Protein 4RFA (pdb70)

Secondary structure (DSSP, 8-state):
-HHHHHHHHHHTSTTHHHHEEE---BTTPBP-----SS-EEEE--S--EEEEE--TT-SS--EEEEE-TT-EE-GGGG-S---EEEE---B--EEEEHHHHHHHHHHSSSTTHHHHHHHHHHHHHHHHHH-----HHHHH--HHHHHH--EE--SS-EEE--TT--HHHHHHHTTS-HHHHHHHHHHHHHTTSBS-SSSSPEEETTT--

InterPro domains:
  IPR014710 RmlC-like jelly roll fold [G3DSA:2.60.120.10] (13-217)
  IPR018490 Cyclic nucleotide-binding domain superfamily [SSF51206] (18-134)
  IPR036390 Winged helix DNA-binding domain superfamily [SSF46785] (144-212)

Foldseek 3Di:
DLVVVVLVVLVPDPCNVVFKDDDKDFFFDWDDFDLDPQGWKKAKQDFKKFKFDDDVVDPDTFTADMDHHLAIDDPVVVDPPDDIIMGTHGMIIMTGGPVSVVPCQCVDVSRCCSVVVNVVVVVVLNVVSVVPPDDLLVLLVVVQSQLVSFCDPCVQQKTWGDQVPFQCNSCSHSVHDSVVSLVSLVVCCVVQQWVDSGPRTIGRNVVHD

Solvent-accessible surface area: 12480 Å² total

B-factor: mean 68.69, std 22.28, range [33.25, 141.61]

Structure (mmCIF, N/CA/C/O backbone):
data_4RFA
#
_entry.id   4RFA
#
_cell.length_a   91.987
_cell.length_b   91.987
_cell.length_c   144.079
_cell.angle_alpha   90.00
_cell.angle_beta   90.00
_cell.angle_gamma   120.00
#
_symmetry.space_group_name_H-M   'P 65 2 2'
#
loop_
_entity.id
_entity.type
_entity.pdbx_description
1 polymer 'Lmo0740 protein'
2 water water
#
loop_
_atom_site.group_PDB
_atom_site.id
_atom_site.type_symbol
_atom_site.label_atom_id
_atom_site.label_alt_id
_atom_site.label_comp_id
_atom_site.label_asym_id
_atom_site.label_entity_id
_atom_site.label_seq_id
_atom_site.pdbx_PDB_ins_code
_atom_site.Cartn_x
_atom_site.Cartn_y
_atom_site.Cartn_z
_atom_site.occupancy
_atom_site.B_iso_or_equiv
_atom_site.auth_seq_id
_atom_site.auth_comp_id
_atom_site.auth_asym_id
_atom_site.auth_atom_id
_atom_site.pdbx_PDB_model_num
ATOM 1 N N . GLU A 1 10 ? 14.751 23.812 3.919 1.00 110.50 3 GLU A N 1
ATOM 2 C CA . GLU A 1 10 ? 13.373 24.038 4.457 1.00 114.86 3 GLU A CA 1
ATOM 3 C C . GLU A 1 10 ? 13.189 25.455 4.991 1.00 117.74 3 GLU A C 1
ATOM 4 O O . GLU A 1 10 ? 12.115 26.054 4.857 1.00 119.60 3 GLU A O 1
ATOM 10 N N . LYS A 1 11 ? 14.257 25.993 5.570 1.00 113.87 4 LYS A N 1
ATOM 11 C CA . LYS A 1 11 ? 14.178 27.191 6.406 1.00 109.49 4 LYS A CA 1
ATOM 12 C C . LYS A 1 11 ? 14.494 28.439 5.556 1.00 101.13 4 LYS A C 1
ATOM 13 O O . LYS A 1 11 ? 13.766 29.431 5.611 1.00 93.48 4 LYS A O 1
ATOM 19 N N . LEU A 1 12 ? 15.550 28.367 4.747 1.00 94.52 5 LEU A N 1
ATOM 20 C CA . LEU A 1 12 ? 15.815 29.380 3.709 1.00 93.77 5 LEU A CA 1
ATOM 21 C C . LEU A 1 12 ? 14.679 29.424 2.666 1.00 93.23 5 LEU A C 1
ATOM 22 O O . LEU A 1 12 ? 14.450 30.464 2.045 1.00 92.64 5 LEU A O 1
ATOM 27 N N . ASP A 1 13 ? 13.962 28.312 2.495 1.00 92.00 6 ASP A N 1
ATOM 28 C CA . ASP A 1 13 ? 12.779 28.291 1.641 1.00 91.49 6 ASP A CA 1
ATOM 29 C C . ASP A 1 13 ? 11.662 29.151 2.199 1.00 88.40 6 ASP A C 1
ATOM 30 O O . ASP A 1 13 ? 11.009 29.882 1.466 1.00 88.01 6 ASP A O 1
ATOM 35 N N . THR A 1 14 ? 11.414 29.041 3.496 1.00 85.44 7 THR A N 1
ATOM 36 C CA . THR A 1 14 ? 10.394 29.861 4.134 1.00 77.66 7 THR A CA 1
ATOM 37 C C . THR A 1 14 ? 10.787 31.330 4.028 1.00 76.87 7 THR A C 1
ATOM 38 O O . THR A 1 14 ? 9.947 32.189 3.749 1.00 74.27 7 THR A O 1
ATOM 42 N N . VAL A 1 15 ? 12.075 31.613 4.233 1.00 72.73 8 VAL A N 1
ATOM 43 C CA . VAL A 1 15 ? 12.607 32.977 4.120 1.00 70.14 8 VAL A CA 1
ATOM 44 C C . VAL A 1 15 ? 12.423 33.552 2.709 1.00 69.85 8 VAL A C 1
ATOM 45 O O . VAL A 1 15 ? 11.936 34.668 2.557 1.00 67.06 8 VAL A O 1
ATOM 49 N N . LEU A 1 16 ? 12.844 32.800 1.697 1.00 68.13 9 LEU A N 1
ATOM 50 C CA . LEU A 1 16 ? 12.680 33.217 0.302 1.00 73.04 9 LEU A CA 1
ATOM 51 C C . LEU A 1 16 ? 11.230 33.497 -0.031 1.00 68.93 9 LEU A C 1
ATOM 52 O O . LEU A 1 16 ? 10.907 34.515 -0.653 1.00 68.23 9 LEU A O 1
ATOM 57 N N . GLY A 1 17 ? 10.363 32.591 0.408 1.00 68.72 10 GLY A N 1
ATOM 58 C CA . GLY A 1 17 ? 8.923 32.796 0.342 1.00 71.70 10 GLY A CA 1
ATOM 59 C C . GLY A 1 17 ? 8.449 34.030 1.104 1.00 74.40 10 GLY A C 1
ATOM 60 O O . GLY A 1 17 ? 7.549 34.717 0.659 1.00 75.00 10 GLY A O 1
ATOM 61 N N . TYR A 1 18 ? 9.037 34.312 2.260 1.00 73.96 11 TYR A N 1
ATOM 62 C CA . TYR A 1 18 ? 8.715 35.542 2.978 1.00 80.34 11 TYR A CA 1
ATOM 63 C C . TYR A 1 18 ? 9.107 36.761 2.141 1.00 76.42 11 TYR A C 1
ATOM 64 O O . TYR A 1 18 ? 8.333 37.748 2.044 1.00 75.29 11 TYR A O 1
ATOM 73 N N . LEU A 1 19 ? 10.282 36.664 1.515 1.00 66.15 12 LEU A N 1
ATOM 74 C CA . LEU A 1 19 ? 10.829 37.764 0.739 1.00 65.58 12 LEU A CA 1
ATOM 75 C C . LEU A 1 19 ? 9.857 38.185 -0.360 1.00 65.91 12 LEU A C 1
ATOM 76 O O . LEU A 1 19 ? 9.636 39.375 -0.547 1.00 64.87 12 LEU A O 1
ATOM 81 N N . LYS A 1 20 ? 9.243 37.210 -1.025 1.00 69.33 13 LYS A N 1
ATOM 82 C CA . LYS A 1 20 ? 8.369 37.445 -2.187 1.00 72.82 13 LYS A CA 1
ATOM 83 C C . LYS A 1 20 ? 7.072 38.177 -1.880 1.00 76.89 13 LYS A C 1
ATOM 84 O O . LYS A 1 20 ? 6.480 38.760 -2.780 1.00 77.25 13 LYS A O 1
ATOM 90 N N . GLU A 1 21 ? 6.637 38.151 -0.621 1.00 78.07 14 GLU A N 1
ATOM 91 C CA . GLU A 1 21 ? 5.483 38.938 -0.168 1.00 79.58 14 GLU A CA 1
ATOM 92 C C . GLU A 1 21 ? 5.662 40.448 -0.345 1.00 76.91 14 GLU A C 1
ATOM 93 O O . GLU A 1 21 ? 4.685 41.147 -0.494 1.00 75.12 14 GLU A O 1
ATOM 99 N N . PHE A 1 22 ? 6.893 40.960 -0.277 1.00 74.05 15 PHE A N 1
ATOM 100 C CA . PHE A 1 22 ? 7.105 42.409 -0.298 1.00 76.53 15 PHE A CA 1
ATOM 101 C C . PHE A 1 22 ? 7.202 42.957 -1.712 1.00 74.64 15 PHE A C 1
ATOM 102 O O . PHE A 1 22 ? 7.917 42.380 -2.535 1.00 77.72 15 PHE A O 1
ATOM 110 N N . PRO A 1 23 ? 6.489 44.080 -1.990 1.00 70.84 16 PRO A N 1
ATOM 111 C CA . PRO A 1 23 ? 6.424 44.656 -3.330 1.00 71.21 16 PRO A CA 1
ATOM 112 C C . PRO A 1 23 ? 7.786 44.933 -3.938 1.00 70.01 16 PRO A C 1
ATOM 113 O O . PRO A 1 23 ? 7.919 44.838 -5.134 1.00 73.36 16 PRO A O 1
ATOM 117 N N . ASP A 1 24 ? 8.798 45.233 -3.113 1.00 75.43 17 ASP A N 1
ATOM 118 C CA . ASP A 1 24 ? 10.157 45.526 -3.621 1.00 69.91 17 ASP A CA 1
ATOM 119 C C . ASP A 1 24 ? 11.076 44.289 -3.807 1.00 65.69 17 ASP A C 1
ATOM 120 O O . ASP A 1 24 ? 12.305 44.424 -3.882 1.00 65.09 17 ASP A O 1
ATOM 125 N N . TYR A 1 25 ? 10.485 43.093 -3.879 1.00 60.28 18 TYR A N 1
ATOM 126 C CA . TYR A 1 25 ? 11.246 41.840 -3.994 1.00 57.56 18 TYR A CA 1
ATOM 127 C C . TYR A 1 25 ? 12.236 41.785 -5.167 1.00 55.46 18 TYR A C 1
ATOM 128 O O . TYR A 1 25 ? 13.422 41.538 -4.961 1.00 51.26 18 TYR A O 1
ATOM 137 N N . TYR A 1 26 ? 11.763 41.993 -6.392 1.00 57.03 19 TYR A N 1
ATOM 138 C CA . TYR A 1 26 ? 12.630 41.825 -7.581 1.00 61.21 19 TYR A CA 1
ATOM 139 C C . TYR A 1 26 ? 13.714 42.906 -7.642 1.00 62.54 19 TYR A C 1
ATOM 140 O O . TYR A 1 26 ? 14.757 42.743 -8.241 1.00 65.94 19 TYR A O 1
ATOM 149 N N . LYS A 1 27 ? 13.403 44.030 -7.020 1.00 63.13 20 LYS A N 1
ATOM 150 C CA . LYS A 1 27 ? 14.301 45.143 -6.862 1.00 61.33 20 LYS A CA 1
ATOM 151 C C . LYS A 1 27 ? 15.476 44.801 -5.945 1.00 60.31 20 LYS A C 1
ATOM 152 O O . LYS A 1 27 ? 16.578 45.245 -6.187 1.00 59.05 20 LYS A O 1
ATOM 158 N N . TYR A 1 28 ? 15.248 44.009 -4.912 1.00 55.76 21 TYR A N 1
ATOM 159 C CA . TYR A 1 28 ? 16.300 43.730 -3.958 1.00 56.82 21 TYR A CA 1
ATOM 160 C C . TYR A 1 28 ? 16.872 42.302 -3.974 1.00 53.29 21 TYR A C 1
ATOM 161 O O . TYR A 1 28 ? 17.820 42.006 -3.244 1.00 51.91 21 TYR A O 1
ATOM 170 N N . VAL A 1 29 ? 16.281 41.403 -4.749 1.00 52.47 22 VAL A N 1
ATOM 171 C CA . VAL A 1 29 ? 16.634 39.996 -4.656 1.00 54.12 22 VAL A CA 1
ATOM 172 C C . VAL A 1 29 ? 16.899 39.513 -6.053 1.00 55.16 22 VAL A C 1
ATOM 173 O O . VAL A 1 29 ? 16.064 39.638 -6.909 1.00 54.00 22 VAL A O 1
ATOM 177 N N . THR A 1 30 ? 18.045 38.907 -6.254 1.00 57.84 23 THR A N 1
ATOM 178 C CA . THR A 1 30 ? 18.536 38.614 -7.592 1.00 62.23 23 THR A CA 1
ATOM 179 C C . THR A 1 30 ? 19.196 37.242 -7.507 1.00 61.50 23 THR A C 1
ATOM 180 O O . THR A 1 30 ? 19.732 36.930 -6.493 1.00 57.14 23 THR A O 1
ATOM 184 N N . LYS A 1 31 ? 19.171 36.467 -8.585 1.00 63.29 24 LYS A N 1
ATOM 185 C CA . LYS A 1 31 ? 19.712 35.117 -8.619 1.00 64.04 24 LYS A CA 1
ATOM 186 C C . LYS A 1 31 ? 20.907 35.072 -9.558 1.00 62.63 24 LYS A C 1
ATOM 187 O O . LYS A 1 31 ? 20.905 35.748 -10.600 1.00 54.33 24 LYS A O 1
ATOM 193 N N . LYS A 1 32 ? 21.885 34.240 -9.211 1.00 55.78 25 LYS A N 1
ATOM 194 C CA . LYS A 1 32 ? 23.083 34.028 -10.002 1.00 57.00 25 LYS A CA 1
ATOM 195 C C . LYS A 1 32 ? 23.501 32.551 -10.008 1.00 58.89 25 LYS A C 1
ATOM 196 O O . LYS A 1 32 ? 23.578 31.909 -8.936 1.00 61.08 25 LYS A O 1
ATOM 202 N N . THR A 1 33 ? 23.813 32.013 -11.184 1.00 53.61 26 THR A N 1
ATOM 203 C CA . THR A 1 33 ? 24.204 30.627 -11.308 1.00 52.06 26 THR A CA 1
ATOM 204 C C . THR A 1 33 ? 25.609 30.585 -11.899 1.00 54.12 26 THR A C 1
ATOM 205 O O . THR A 1 33 ? 26.022 31.454 -12.652 1.00 53.59 26 THR A O 1
ATOM 209 N N . TYR A 1 34 ? 26.375 29.596 -11.462 1.00 55.15 27 TYR A N 1
ATOM 210 C CA . TYR A 1 34 ? 27.754 29.513 -11.753 1.00 56.23 27 TYR A CA 1
ATOM 211 C C . TYR A 1 34 ? 28.055 28.074 -12.110 1.00 61.06 27 TYR A C 1
ATOM 212 O O . TYR A 1 34 ? 27.268 27.183 -11.800 1.00 60.93 27 TYR A O 1
ATOM 221 N N . THR A 1 35 ? 29.209 27.874 -12.744 1.00 63.80 28 THR A N 1
ATOM 222 C CA . THR A 1 35 ? 29.732 26.537 -13.087 1.00 62.25 28 THR A CA 1
ATOM 223 C C . THR A 1 35 ? 31.130 26.318 -12.529 1.00 62.00 28 THR A C 1
ATOM 224 O O . THR A 1 35 ? 31.854 27.266 -12.125 1.00 59.13 28 THR A O 1
ATOM 228 N N . LEU A 1 36 ? 31.561 25.065 -12.631 1.00 65.69 29 LEU A N 1
ATOM 229 C CA . LEU A 1 36 ? 32.827 24.619 -12.071 1.00 63.12 29 LEU A CA 1
ATOM 230 C C . LEU A 1 36 ? 33.980 25.609 -12.369 1.00 65.25 29 LEU A C 1
ATOM 231 O O . LEU A 1 36 ? 34.122 26.079 -13.464 1.00 69.43 29 LEU A O 1
ATOM 236 N N . ASN A 1 37 ? 34.802 25.917 -11.384 1.00 62.71 30 ASN A N 1
ATOM 237 C CA . ASN A 1 37 ? 35.954 26.845 -11.528 1.00 64.41 30 ASN A CA 1
ATOM 238 C C . ASN A 1 37 ? 35.679 28.305 -11.760 1.00 62.28 30 ASN A C 1
ATOM 239 O O . ASN A 1 37 ? 36.606 29.109 -11.674 1.00 65.49 30 ASN A O 1
ATOM 244 N N . GLU A 1 38 ? 34.444 28.688 -11.995 1.00 60.63 31 GLU A N 1
ATOM 245 C CA . GLU A 1 38 ? 34.147 30.108 -11.982 1.00 64.65 31 GLU A CA 1
ATOM 246 C C . GLU A 1 38 ? 34.456 30.699 -10.629 1.00 62.39 31 GLU A C 1
ATOM 247 O O . GLU A 1 38 ? 34.318 29.994 -9.638 1.00 58.34 31 GLU A O 1
ATOM 253 N N . LYS A 1 39 ? 34.842 31.974 -10.610 1.00 61.16 32 LYS A N 1
ATOM 254 C CA . LYS A 1 39 ? 35.039 32.747 -9.404 1.00 66.16 32 LYS A CA 1
ATOM 255 C C . LYS A 1 39 ? 33.776 33.522 -9.027 1.00 65.40 32 LYS A C 1
ATOM 256 O O . LYS A 1 39 ? 33.173 34.163 -9.841 1.00 67.09 32 LYS A O 1
ATOM 262 N N . ILE A 1 40 ? 33.401 33.486 -7.771 1.00 63.06 33 ILE A N 1
ATOM 263 C CA . ILE A 1 40 ? 32.291 34.303 -7.269 1.00 66.18 33 ILE A CA 1
ATOM 264 C C . ILE A 1 40 ? 32.915 35.616 -6.766 1.00 67.35 33 ILE A C 1
ATOM 265 O O . ILE A 1 40 ? 33.834 35.604 -5.938 1.00 69.24 33 ILE A O 1
ATOM 270 N N . ILE A 1 41 ? 32.462 36.747 -7.285 1.00 75.68 34 ILE A N 1
ATOM 271 C CA . ILE A 1 41 ? 33.109 38.042 -7.001 1.00 77.54 34 ILE A CA 1
ATOM 272 C C . ILE A 1 41 ? 32.049 39.008 -6.504 1.00 77.62 34 ILE A C 1
ATOM 273 O O . ILE A 1 41 ? 31.007 39.120 -7.119 1.00 76.19 34 ILE A O 1
ATOM 278 N N . PHE A 1 42 ? 32.297 39.685 -5.389 1.00 81.12 35 PHE A N 1
ATOM 279 C CA . PHE A 1 42 ? 31.336 40.675 -4.880 1.00 89.40 35 PHE A CA 1
ATOM 280 C C . PHE A 1 42 ? 31.617 42.062 -5.486 1.00 91.67 35 PHE A C 1
ATOM 281 O O . PHE A 1 42 ? 32.677 42.619 -5.238 1.00 90.77 35 PHE A O 1
ATOM 289 N N . GLU A 1 43 ? 30.684 42.614 -6.272 1.00 99.90 36 GLU A N 1
ATOM 290 C CA . GLU A 1 43 ? 30.786 44.025 -6.736 1.00 107.20 36 GLU A CA 1
ATOM 291 C C . GLU A 1 43 ? 30.767 44.984 -5.558 1.00 107.47 36 GLU A C 1
ATOM 292 O O . GLU A 1 43 ? 29.830 44.967 -4.771 1.00 108.24 36 GLU A O 1
ATOM 298 N N . ASP A 1 44 ? 31.762 45.858 -5.464 1.00 115.92 37 ASP A N 1
ATOM 299 C CA . ASP A 1 44 ? 31.839 46.802 -4.341 1.00 118.80 37 ASP A CA 1
ATOM 300 C C . ASP A 1 44 ? 30.972 48.030 -4.606 1.00 114.91 37 ASP A C 1
ATOM 30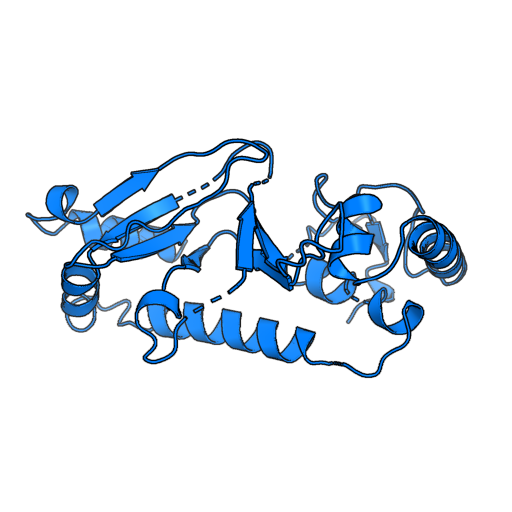1 O O . ASP A 1 44 ? 31.433 49.160 -4.501 1.00 116.38 37 ASP A O 1
ATOM 306 N N . GLU A 1 45 ? 29.707 47.793 -4.945 1.00 113.00 38 GLU A N 1
ATOM 307 C CA . GLU A 1 45 ? 28.733 48.866 -5.109 1.00 118.89 38 GLU A CA 1
ATOM 308 C C . GLU A 1 45 ? 28.554 49.597 -3.773 1.00 120.03 38 GLU A C 1
ATOM 309 O O . GLU A 1 45 ? 29.029 49.136 -2.719 1.00 118.10 38 GLU A O 1
ATOM 315 N N . LYS A 1 46 ? 27.884 50.745 -3.825 1.00 119.92 39 LYS A N 1
ATOM 316 C CA . LYS A 1 46 ? 27.629 51.531 -2.621 1.00 120.38 39 LYS A CA 1
ATOM 317 C C . LYS A 1 46 ? 26.654 50.766 -1.737 1.00 115.20 39 LYS A C 1
ATOM 318 O O . LYS A 1 46 ? 26.979 50.398 -0.606 1.00 114.65 39 LYS A O 1
ATOM 324 N N . ALA A 1 47 ? 25.468 50.506 -2.275 1.00 110.75 40 ALA A N 1
ATOM 325 C CA . ALA A 1 47 ? 24.500 49.657 -1.603 1.00 104.31 40 ALA A CA 1
ATOM 326 C C . ALA A 1 47 ? 25.000 48.225 -1.728 1.00 95.68 40 ALA A C 1
ATOM 327 O O . ALA A 1 47 ? 25.188 47.716 -2.829 1.00 97.78 40 ALA A O 1
ATOM 329 N N . LYS A 1 48 ? 25.244 47.594 -0.589 1.00 88.52 41 LYS A N 1
ATOM 330 C CA . LYS A 1 48 ? 25.870 46.288 -0.551 1.00 83.37 41 LYS A CA 1
ATOM 331 C C . LYS A 1 48 ? 24.805 45.212 -0.316 1.00 78.50 41 LYS A C 1
ATOM 332 O O . LYS A 1 48 ? 23.683 45.511 0.074 1.00 77.01 41 LYS A O 1
ATOM 338 N N . SER A 1 49 ? 25.160 43.962 -0.550 1.00 72.05 42 SER A N 1
ATOM 339 C CA . SER A 1 49 ? 24.212 42.873 -0.385 1.00 72.81 42 SER A CA 1
ATOM 340 C C . SER A 1 49 ? 24.810 41.636 0.265 1.00 66.68 42 SER A C 1
ATOM 341 O O . SER A 1 49 ? 26.010 41.475 0.373 1.00 65.34 42 SER A O 1
ATOM 344 N N . ILE A 1 50 ? 23.918 40.783 0.718 1.00 64.03 43 ILE A N 1
ATOM 345 C CA . ILE A 1 50 ? 24.218 39.526 1.347 1.00 61.34 43 ILE A CA 1
ATOM 346 C C . ILE A 1 50 ? 23.922 38.436 0.300 1.00 62.63 43 ILE A C 1
ATOM 347 O O . ILE A 1 50 ? 23.014 38.611 -0.505 1.00 60.77 43 ILE A O 1
ATOM 352 N N . PHE A 1 51 ? 24.689 37.342 0.305 1.00 57.61 44 PHE A N 1
ATOM 353 C CA . PHE A 1 51 ? 24.521 36.258 -0.688 1.00 55.49 44 PHE A CA 1
ATOM 354 C C . PHE A 1 51 ? 24.177 34.942 -0.018 1.00 53.26 44 PHE A C 1
ATOM 355 O O . PHE A 1 51 ? 24.864 34.520 0.861 1.00 55.94 44 PHE A O 1
ATOM 363 N N . PHE A 1 52 ? 23.096 34.298 -0.428 1.00 55.63 45 PHE A N 1
ATOM 364 C CA . PHE A 1 52 ? 22.773 32.960 0.075 1.00 57.57 45 PHE A CA 1
ATOM 365 C C . PHE A 1 52 ? 22.928 31.860 -0.934 1.00 54.28 45 PHE A C 1
ATOM 366 O O . PHE A 1 52 ? 22.278 31.884 -1.994 1.00 56.13 45 PHE A O 1
ATOM 374 N N . ILE A 1 53 ? 23.709 30.852 -0.591 1.00 53.74 46 ILE A N 1
ATOM 375 C CA . ILE A 1 53 ? 23.910 29.718 -1.488 1.00 54.80 46 ILE A CA 1
ATOM 376 C C . ILE A 1 53 ? 22.726 28.797 -1.281 1.00 57.16 46 ILE A C 1
ATOM 377 O O . ILE A 1 53 ? 22.404 28.441 -0.147 1.00 51.53 46 ILE A O 1
ATOM 382 N N . VAL A 1 54 ? 22.050 28.446 -2.360 1.00 59.77 47 VAL A N 1
ATOM 383 C CA . VAL A 1 54 ? 20.917 27.517 -2.247 1.00 64.13 47 VAL A CA 1
ATOM 384 C C . VAL A 1 54 ? 21.316 26.147 -2.742 1.00 56.03 47 VAL A C 1
ATOM 385 O O . VAL A 1 54 ? 20.801 25.158 -2.259 1.00 62.97 47 VAL A O 1
ATOM 389 N N . GLU A 1 55 ? 22.258 26.061 -3.665 1.00 52.86 48 GLU A N 1
ATOM 390 C CA . GLU A 1 55 ? 22.760 24.744 -4.023 1.00 54.14 48 GLU A CA 1
ATOM 391 C C . GLU A 1 55 ? 24.171 24.800 -4.540 1.00 50.46 48 GLU A C 1
ATOM 392 O O . GLU A 1 55 ? 24.600 25.822 -5.066 1.00 50.39 48 GLU A O 1
ATOM 398 N N . GLY A 1 56 ? 24.898 23.696 -4.401 1.00 51.42 49 GLY A N 1
ATOM 399 C CA . GLY A 1 56 ? 26.308 23.633 -4.816 1.00 49.65 49 GLY A CA 1
ATOM 400 C C . GLY A 1 56 ? 27.331 24.062 -3.751 1.00 47.42 49 GLY A C 1
ATOM 401 O O . GLY A 1 56 ? 26.969 24.484 -2.655 1.00 46.85 49 GLY A O 1
ATOM 402 N N . TYR A 1 57 ? 28.613 23.983 -4.113 1.00 45.79 50 TYR A N 1
ATOM 403 C CA . TYR A 1 57 ? 29.713 24.150 -3.175 1.00 46.22 50 TYR A CA 1
ATOM 404 C C . TYR A 1 57 ? 30.762 25.018 -3.800 1.00 45.17 50 TYR A C 1
ATOM 405 O O . TYR A 1 57 ? 30.993 24.988 -5.004 1.00 47.30 50 TYR A O 1
ATOM 414 N N . ALA A 1 58 ? 31.375 25.848 -2.998 1.00 41.46 51 ALA A N 1
ATOM 415 C CA . ALA A 1 58 ? 32.556 26.542 -3.458 1.00 41.84 51 ALA A CA 1
ATOM 416 C C . ALA A 1 58 ? 33.664 26.425 -2.440 1.00 39.76 51 ALA A C 1
ATOM 417 O O . ALA A 1 58 ? 33.446 25.943 -1.338 1.00 39.64 51 ALA A O 1
ATOM 419 N N . ALA A 1 59 ? 34.845 26.914 -2.811 1.00 45.53 52 ALA A N 1
ATOM 420 C CA . ALA A 1 59 ? 36.005 26.960 -1.919 1.00 44.06 52 ALA A CA 1
ATOM 421 C C . ALA A 1 59 ? 36.560 28.333 -1.841 1.00 47.28 52 ALA A C 1
ATOM 422 O O . ALA A 1 59 ? 36.730 28.997 -2.867 1.00 48.99 52 ALA A O 1
ATOM 424 N N . VAL A 1 60 ? 36.878 28.755 -0.626 1.00 44.06 53 VAL A N 1
ATOM 425 C CA . VAL A 1 60 ? 37.593 30.003 -0.410 1.00 46.27 53 VAL A CA 1
ATOM 426 C C . VAL A 1 60 ? 39.121 29.687 -0.341 1.00 48.68 53 VAL A C 1
ATOM 427 O O . VAL A 1 60 ? 39.578 28.928 0.511 1.00 50.90 53 VAL A O 1
ATOM 431 N N . GLU A 1 61 ? 39.906 30.330 -1.180 1.00 48.97 54 GLU A N 1
ATOM 432 C CA . GLU A 1 61 ? 41.338 30.054 -1.294 1.00 58.25 54 GLU A CA 1
ATOM 433 C C . GLU A 1 61 ? 42.228 31.070 -0.601 1.00 58.27 54 GLU A C 1
ATOM 434 O O . GLU A 1 61 ? 42.003 32.263 -0.732 1.00 63.34 54 GLU A O 1
ATOM 440 N N . LEU A 1 62 ? 43.279 30.592 0.072 1.00 59.48 55 LEU A N 1
ATOM 441 C CA . LEU A 1 62 ? 44.347 31.465 0.581 1.00 61.80 55 LEU A CA 1
ATOM 442 C C . LEU A 1 62 ? 45.270 31.891 -0.573 1.00 59.30 55 LEU A C 1
ATOM 443 O O . LEU A 1 62 ? 46.055 31.077 -1.101 1.00 55.29 55 LEU A O 1
ATOM 448 N N . GLU A 1 63 ? 45.199 33.169 -0.934 1.00 59.72 56 GLU A N 1
ATOM 449 C CA . GLU A 1 63 ? 45.977 33.694 -2.051 1.00 68.79 56 GLU A CA 1
ATOM 450 C C . GLU A 1 63 ? 47.465 33.734 -1.695 1.00 68.04 56 GLU A C 1
ATOM 451 O O . GLU A 1 63 ? 47.863 34.392 -0.727 1.00 66.30 56 GLU A O 1
ATOM 457 N N . ASP A 1 64 ? 48.272 33.002 -2.464 1.00 63.40 57 ASP A N 1
ATOM 458 C CA . ASP A 1 64 ? 49.722 32.971 -2.260 1.00 60.89 57 ASP A CA 1
ATOM 459 C C . ASP A 1 64 ? 50.334 32.800 -3.625 1.00 66.42 57 ASP A C 1
ATOM 460 O O . ASP A 1 64 ? 50.444 31.669 -4.130 1.00 63.77 57 ASP A O 1
ATOM 465 N N . ASN A 1 65 ? 50.755 33.903 -4.220 1.00 72.91 58 ASN A N 1
ATOM 466 C CA . ASN A 1 65 ? 51.334 33.863 -5.579 1.00 77.71 58 ASN A CA 1
ATOM 467 C C . ASN A 1 65 ? 52.650 33.099 -5.702 1.00 77.81 58 ASN A C 1
ATOM 468 O O . ASN A 1 65 ? 53.072 32.800 -6.807 1.00 86.31 58 ASN A O 1
ATOM 473 N N . LEU A 1 66 ? 53.290 32.783 -4.577 1.00 77.68 59 LEU A N 1
ATOM 474 C CA . LEU A 1 66 ? 54.374 31.815 -4.564 1.00 79.59 59 LEU A CA 1
ATOM 475 C C . LEU A 1 66 ? 53.886 30.393 -4.858 1.00 81.66 59 LEU A C 1
ATOM 476 O O . LEU A 1 66 ? 54.687 29.539 -5.229 1.00 84.54 59 LEU A O 1
ATOM 481 N N . ARG A 1 67 ? 52.599 30.116 -4.630 1.00 77.91 60 ARG A N 1
ATOM 482 C CA . ARG A 1 67 ? 52.044 28.777 -4.851 1.00 79.94 60 ARG A CA 1
ATOM 483 C C . ARG A 1 67 ? 51.249 28.663 -6.142 1.00 84.29 60 ARG A C 1
ATOM 484 O O . ARG A 1 67 ? 50.395 29.514 -6.440 1.00 79.51 60 ARG A O 1
ATOM 492 N N . LYS A 1 68 ? 51.511 27.589 -6.885 1.00 88.79 61 LYS A N 1
ATOM 493 C CA . LYS A 1 68 ? 50.811 27.328 -8.142 1.00 90.96 61 LYS A CA 1
ATOM 494 C C . LYS A 1 68 ? 49.321 27.074 -7.872 1.00 79.06 61 LYS A C 1
ATOM 495 O O . LYS A 1 68 ? 48.465 27.700 -8.481 1.00 77.94 61 LYS A O 1
ATOM 501 N N . THR A 1 69 ? 49.020 26.161 -6.955 1.00 76.81 62 THR A N 1
ATOM 502 C CA . THR A 1 69 ? 47.628 25.938 -6.520 1.00 74.19 62 THR A CA 1
ATOM 503 C C . THR A 1 69 ? 47.500 26.363 -5.072 1.00 65.12 62 THR A C 1
ATOM 504 O O . THR A 1 69 ? 48.246 25.949 -4.212 1.00 58.50 62 THR A O 1
ATOM 508 N N . ASN A 1 70 ? 46.564 27.248 -4.813 1.00 63.26 63 ASN A N 1
ATOM 509 C CA . ASN A 1 70 ? 46.412 27.732 -3.496 1.00 58.24 63 ASN A CA 1
ATOM 510 C C . ASN A 1 70 ? 45.745 26.701 -2.601 1.00 56.24 63 ASN A C 1
ATOM 511 O O . ASN A 1 70 ? 44.952 25.874 -3.041 1.00 54.87 63 ASN A O 1
ATOM 516 N N . TYR A 1 71 ? 46.046 26.825 -1.324 1.00 50.55 64 TYR A N 1
ATOM 517 C CA . TYR A 1 71 ? 45.346 26.103 -0.298 1.00 50.43 64 TYR A CA 1
ATOM 518 C C . TYR A 1 71 ? 43.914 26.588 -0.240 1.00 47.11 64 TYR A C 1
ATOM 519 O O . TYR A 1 71 ? 43.583 27.682 -0.675 1.00 51.03 64 TYR A O 1
ATOM 528 N N . ILE A 1 72 ? 43.067 25.784 0.363 1.00 46.09 65 ILE A N 1
ATOM 529 C CA . ILE A 1 72 ? 41.671 26.133 0.550 1.00 39.73 65 ILE A CA 1
ATOM 530 C C . ILE A 1 72 ? 41.477 26.351 2.022 1.00 42.23 65 ILE A C 1
ATOM 531 O O . ILE A 1 72 ? 41.809 25.468 2.829 1.00 40.25 65 ILE A O 1
ATOM 536 N N . SER A 1 73 ? 40.936 27.509 2.370 1.00 38.47 66 SER A N 1
ATOM 537 C CA . SER A 1 73 ? 40.786 27.893 3.775 1.00 41.23 66 SER A CA 1
ATOM 538 C C . SER A 1 73 ? 39.533 27.299 4.313 1.00 40.59 66 SER A C 1
ATOM 539 O O . SER A 1 73 ? 39.500 26.855 5.440 1.00 41.46 66 SER A O 1
ATOM 542 N N . ILE A 1 74 ? 38.465 27.334 3.523 1.00 37.24 67 ILE A N 1
ATOM 543 C CA . ILE A 1 74 ? 37.196 26.791 4.005 1.00 39.45 67 ILE A CA 1
ATOM 544 C C . ILE A 1 74 ? 36.278 26.577 2.827 1.00 38.23 67 ILE A C 1
ATOM 545 O O . ILE A 1 74 ? 36.459 27.239 1.821 1.00 38.40 67 ILE A O 1
ATOM 550 N N . PHE A 1 75 ? 35.299 25.679 2.958 1.00 37.64 68 PHE A N 1
ATOM 551 C CA . PHE A 1 75 ? 34.290 25.516 1.952 1.00 39.20 68 PHE A CA 1
ATOM 552 C C . PHE A 1 75 ? 33.056 26.370 2.216 1.00 46.32 68 PHE A C 1
ATOM 553 O O . PHE A 1 75 ? 32.761 26.662 3.330 1.00 46.65 68 PHE A O 1
ATOM 561 N N . VAL A 1 76 ? 32.310 26.680 1.155 1.00 45.67 69 VAL A N 1
ATOM 562 C CA . VAL A 1 76 ? 31.044 27.388 1.205 1.00 45.70 69 VAL A CA 1
ATOM 563 C C . VAL A 1 76 ? 29.989 26.353 0.865 1.00 46.97 69 VAL A C 1
ATOM 564 O O . VAL A 1 76 ? 30.058 25.731 -0.192 1.00 43.72 69 VAL A O 1
ATOM 568 N N . LEU A 1 77 ? 29.022 26.192 1.750 1.00 41.81 70 LEU A N 1
ATOM 569 C CA . LEU A 1 77 ? 27.980 25.185 1.664 1.00 43.45 70 LEU A CA 1
ATOM 570 C C . LEU A 1 77 ? 26.622 25.802 1.339 1.00 44.00 70 LEU A C 1
ATOM 571 O O . LEU A 1 77 ? 26.416 26.997 1.557 1.00 43.47 70 LEU A O 1
ATOM 576 N N . PRO A 1 78 ? 25.694 24.982 0.809 1.00 44.74 71 PRO A N 1
ATOM 577 C CA . PRO A 1 78 ? 24.306 25.377 0.698 1.00 46.82 71 PRO A CA 1
ATOM 578 C C . PRO A 1 78 ? 23.801 25.917 2.026 1.00 48.60 71 PRO A C 1
ATOM 579 O O . PRO A 1 78 ? 24.110 25.341 3.071 1.00 55.98 71 PRO A O 1
ATOM 583 N N . TYR A 1 79 ? 23.107 27.049 1.979 1.00 64.04 72 TYR A N 1
ATOM 584 C CA . TYR A 1 79 ? 22.525 27.761 3.138 1.00 65.10 72 TYR A CA 1
ATOM 585 C C . TYR A 1 79 ? 23.478 28.639 3.928 1.00 64.34 72 TYR A C 1
ATOM 586 O O . TYR A 1 79 ? 23.061 29.264 4.909 1.00 60.99 72 TYR A O 1
ATOM 595 N N . ASN A 1 80 ? 24.735 28.731 3.500 1.00 58.84 73 ASN A N 1
ATOM 596 C CA . ASN A 1 80 ? 25.639 29.762 4.010 1.00 54.88 73 ASN A CA 1
ATOM 597 C C . ASN A 1 80 ? 25.313 31.160 3.538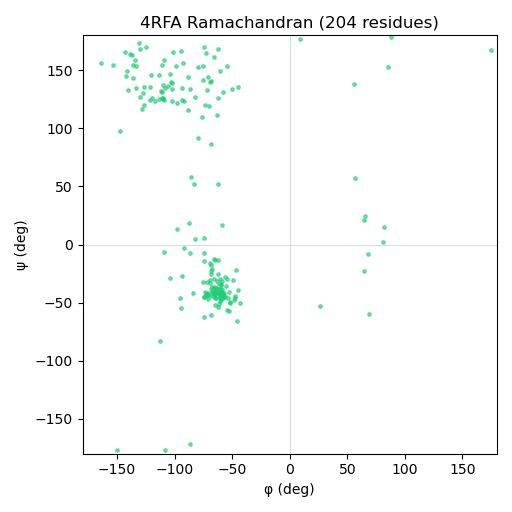 1.00 56.07 73 ASN A C 1
ATOM 598 O O . ASN A 1 80 ? 24.828 31.375 2.405 1.00 55.51 73 ASN A O 1
ATOM 603 N N . VAL A 1 81 ? 25.521 32.126 4.427 1.00 54.38 74 VAL A N 1
ATOM 604 C CA . VAL A 1 81 ? 25.460 33.541 4.053 1.00 61.45 74 VAL A CA 1
ATOM 605 C C . VAL A 1 81 ? 26.857 33.946 3.599 1.00 59.01 74 VAL A C 1
ATOM 606 O O . VAL A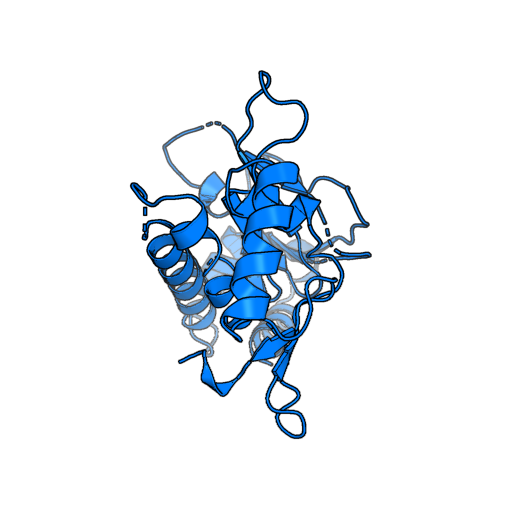 1 81 ? 27.791 33.432 4.151 1.00 62.57 74 VAL A O 1
ATOM 610 N N . LEU A 1 82 ? 26.993 34.821 2.597 1.00 55.35 75 LEU A N 1
ATOM 611 C CA . LEU A 1 82 ? 28.303 35.237 2.066 1.00 53.89 75 LEU A CA 1
ATOM 612 C C . LEU A 1 82 ? 28.294 36.735 1.899 1.00 57.53 75 LEU A C 1
ATOM 613 O O . LEU A 1 82 ? 27.226 37.411 1.832 1.00 53.17 75 LEU A O 1
ATOM 618 N N . GLY A 1 83 ? 29.510 37.263 1.859 1.00 59.28 76 GLY A N 1
ATOM 619 C CA . GLY A 1 83 ? 29.713 38.681 1.679 1.00 62.85 76 GLY A CA 1
ATOM 620 C C . GLY A 1 83 ? 29.565 39.497 2.946 1.00 59.52 76 GLY A C 1
ATOM 621 O O . GLY A 1 83 ? 29.409 40.723 2.867 1.00 61.44 76 GLY A O 1
ATOM 622 N N . ILE A 1 84 ? 29.582 38.860 4.114 1.00 61.97 77 ILE A N 1
ATOM 623 C CA . ILE A 1 84 ? 29.495 39.645 5.380 1.00 62.71 77 ILE A CA 1
ATOM 624 C C . ILE A 1 84 ? 30.815 40.382 5.597 1.00 60.48 77 ILE A C 1
ATOM 625 O O . ILE A 1 84 ? 30.849 41.487 6.130 1.00 59.30 77 ILE A O 1
ATOM 630 N N . ASP A 1 85 ? 31.886 39.760 5.141 1.00 61.10 78 ASP A N 1
ATOM 631 C CA . ASP A 1 85 ? 33.230 40.340 5.130 1.00 65.52 78 ASP A CA 1
ATOM 632 C C . ASP A 1 85 ? 33.302 41.721 4.553 1.00 65.48 78 ASP A C 1
ATOM 633 O O . ASP A 1 85 ? 34.124 42.540 4.975 1.00 68.91 78 ASP A O 1
ATOM 638 N N . ALA A 1 86 ? 32.429 42.017 3.614 1.00 64.11 79 ALA A N 1
ATOM 639 C CA . ALA A 1 86 ? 32.441 43.311 2.967 1.00 64.09 79 ALA A CA 1
ATOM 640 C C . ALA A 1 86 ? 32.013 44.456 3.852 1.00 69.89 79 ALA A C 1
ATOM 641 O O . ALA A 1 86 ? 32.212 45.632 3.514 1.00 71.06 79 ALA A O 1
ATOM 643 N N . PHE A 1 87 ? 31.371 44.130 4.970 1.00 66.60 80 PHE A N 1
ATOM 644 C CA . PHE A 1 87 ? 30.979 45.133 5.927 1.00 64.27 80 PHE A CA 1
ATOM 645 C C . PHE A 1 87 ? 32.083 45.440 6.911 1.00 60.96 80 PHE A C 1
ATOM 646 O O . PHE A 1 87 ? 31.970 46.354 7.691 1.00 62.07 80 PHE A O 1
ATOM 654 N N . SER A 1 88 ? 33.156 44.689 6.867 1.00 60.94 81 SER A N 1
ATOM 655 C CA . SER A 1 88 ? 34.178 44.799 7.900 1.00 65.30 81 SER A CA 1
ATOM 656 C C . SER A 1 88 ? 34.996 46.047 7.710 1.00 68.62 81 SER A C 1
ATOM 657 O O . SER A 1 88 ? 35.364 46.364 6.594 1.00 71.02 81 SER A O 1
ATOM 660 N N . SER A 1 89 ? 35.339 46.682 8.823 1.00 71.36 82 SER A N 1
ATOM 661 C CA . SER A 1 89 ? 36.192 47.856 8.844 1.00 76.34 82 SER A CA 1
ATOM 662 C C . SER A 1 89 ? 37.642 47.607 8.383 1.00 79.50 82 SER A C 1
ATOM 663 O O . SER A 1 89 ? 38.359 48.558 8.131 1.00 83.50 82 SER A O 1
ATOM 666 N N . TYR A 1 90 ? 38.046 46.342 8.262 1.00 82.35 83 TYR A N 1
ATOM 667 C CA . TYR A 1 90 ? 39.395 45.950 7.854 1.00 89.91 83 TYR A CA 1
ATOM 668 C C . TYR A 1 90 ? 39.328 45.925 6.323 1.00 96.59 83 TYR A C 1
ATOM 669 O O . TYR A 1 90 ? 38.339 46.391 5.751 1.00 97.93 83 TYR A O 1
ATOM 678 N N . PRO A 1 91 ? 40.384 45.422 5.643 1.00 104.45 84 PRO A N 1
ATOM 679 C CA . PRO A 1 91 ? 40.324 45.365 4.174 1.00 105.49 84 PRO A CA 1
ATOM 680 C C . PRO A 1 91 ? 40.280 43.949 3.584 1.00 99.13 84 PRO A C 1
ATOM 681 O O . PRO A 1 91 ? 40.845 43.025 4.160 1.00 96.31 84 PRO A O 1
ATOM 685 N N . LYS A 1 94 ? 44.095 38.466 1.664 1.00 104.36 87 LYS A N 1
ATOM 686 C CA . LYS A 1 94 ? 43.290 38.229 0.468 1.00 103.70 87 LYS A CA 1
ATOM 687 C C . LYS A 1 94 ? 42.925 36.750 0.312 1.00 97.69 87 LYS A C 1
ATOM 688 O O . LYS A 1 94 ? 43.772 35.848 0.482 1.00 95.94 87 LYS A O 1
ATOM 694 N N . HIS A 1 95 ? 41.651 36.530 -0.006 1.00 88.38 88 HIS A N 1
ATOM 695 C CA . HIS A 1 95 ? 41.105 35.218 -0.356 1.00 84.87 88 HIS A CA 1
ATOM 696 C C . HIS A 1 95 ? 40.237 35.391 -1.636 1.00 78.92 88 HIS A C 1
ATOM 697 O O . HIS A 1 95 ? 39.723 36.493 -1.899 1.00 77.10 88 HIS A O 1
ATOM 704 N N . SER A 1 96 ? 40.084 34.323 -2.424 1.00 72.19 89 SER A N 1
ATOM 705 C CA . SER A 1 96 ? 39.112 34.300 -3.550 1.00 70.02 89 SER A CA 1
ATOM 706 C C . SER A 1 96 ? 38.234 33.030 -3.485 1.00 66.56 89 SER A C 1
ATOM 707 O O . SER A 1 96 ? 38.548 32.113 -2.738 1.00 66.05 89 SER A O 1
ATOM 710 N N . ILE A 1 97 ? 37.161 32.980 -4.272 1.00 63.61 90 ILE A N 1
ATOM 711 C CA . ILE A 1 97 ? 36.085 32.010 -4.085 1.00 60.49 90 ILE A CA 1
ATOM 712 C C . ILE A 1 97 ? 35.764 31.274 -5.360 1.00 58.71 90 ILE A C 1
ATOM 713 O O . ILE A 1 97 ? 35.337 31.874 -6.292 1.00 61.23 90 ILE A O 1
ATOM 718 N N . THR A 1 98 ? 35.966 29.958 -5.381 1.00 55.83 91 THR A N 1
ATOM 719 C CA . THR A 1 98 ? 35.894 29.164 -6.589 1.00 56.68 91 THR A CA 1
ATOM 720 C C . THR A 1 98 ? 34.858 28.081 -6.448 1.00 56.25 91 THR A C 1
ATOM 721 O O . THR A 1 98 ? 34.819 27.379 -5.434 1.00 57.33 91 THR A O 1
ATOM 725 N N . VAL A 1 99 ? 34.053 27.910 -7.479 1.00 54.60 92 VAL A N 1
ATOM 726 C CA . VAL A 1 99 ? 33.002 26.943 -7.503 1.00 55.96 92 VAL A CA 1
ATOM 727 C C . VAL A 1 99 ? 33.620 25.586 -7.687 1.00 61.40 92 VAL A C 1
ATOM 728 O O . VAL A 1 99 ? 34.414 25.382 -8.607 1.00 60.53 92 VAL A O 1
ATOM 748 N N . SER A 1 101 ? 31.719 22.496 -7.348 1.00 63.33 94 SER A N 1
ATOM 749 C CA . SER A 1 101 ? 30.761 21.551 -7.867 1.00 65.33 94 SER A CA 1
ATOM 750 C C . SER A 1 101 ? 30.442 21.940 -9.327 1.00 66.96 94 SER A C 1
ATOM 751 O O . SER A 1 101 ? 30.958 22.944 -9.870 1.00 66.44 94 SER A O 1
ATOM 754 N N . GLU A 1 102 ? 29.628 21.130 -9.986 1.00 71.56 95 GLU A N 1
ATOM 755 C CA . GLU A 1 102 ? 29.378 21.305 -11.412 1.00 74.22 95 GLU A CA 1
ATOM 756 C C . GLU A 1 102 ? 28.600 22.600 -11.611 1.00 71.25 95 GLU A C 1
ATOM 757 O O . GLU A 1 102 ? 28.889 23.396 -12.522 1.00 70.70 95 GLU A O 1
ATOM 760 N N . SER A 1 103 ? 27.645 22.831 -10.711 1.00 70.49 96 SER A N 1
ATOM 761 C CA . SER A 1 103 ? 26.989 24.127 -10.596 1.00 69.55 96 SER A CA 1
ATOM 762 C C . SER A 1 103 ? 26.663 24.550 -9.166 1.00 64.24 96 SER A C 1
ATOM 763 O O . SER A 1 103 ? 26.697 23.745 -8.216 1.00 64.45 96 SER A O 1
ATOM 766 N N . LEU A 1 104 ? 26.357 25.842 -9.058 1.00 58.31 97 LEU A N 1
ATOM 767 C CA . LEU A 1 104 ? 26.010 26.493 -7.852 1.00 56.91 97 LEU A CA 1
ATOM 768 C C . LEU A 1 104 ? 25.060 27.647 -8.165 1.00 56.14 97 LEU A C 1
ATOM 769 O O . LEU A 1 104 ? 25.234 28.357 -9.185 1.00 56.48 97 LEU A O 1
ATOM 782 N N . LEU A 1 106 ? 22.947 30.932 -6.252 1.00 55.90 99 LEU A N 1
ATOM 783 C CA . LEU A 1 106 ? 22.751 31.755 -5.075 1.00 58.21 99 LEU A CA 1
ATOM 784 C C . LEU A 1 106 ? 21.786 32.874 -5.298 1.00 57.80 99 LEU A C 1
ATOM 785 O O . LEU A 1 106 ? 21.442 33.189 -6.434 1.00 61.42 99 LEU A O 1
ATOM 790 N N . TYR A 1 107 ? 21.376 33.487 -4.192 1.00 59.05 100 TYR A N 1
ATOM 791 C CA . TYR A 1 107 ? 20.570 34.693 -4.227 1.00 58.96 100 TYR A CA 1
ATOM 792 C C . TYR A 1 107 ? 21.363 35.897 -3.742 1.00 56.07 100 TYR A C 1
ATOM 793 O O . TYR A 1 107 ? 22.023 35.850 -2.743 1.00 55.73 100 TYR A O 1
ATOM 802 N N . LYS A 1 108 ? 21.330 36.982 -4.486 1.00 56.83 101 LYS A N 1
ATOM 803 C CA . LYS A 1 108 ? 21.946 38.218 -4.009 1.00 56.80 101 LYS A CA 1
ATOM 804 C C . LYS A 1 108 ? 20.830 39.044 -3.436 1.00 53.62 101 LYS A C 1
ATOM 805 O O . LYS A 1 108 ? 19.898 39.373 -4.158 1.00 52.64 101 LYS A O 1
ATOM 811 N N . ILE A 1 109 ? 20.941 39.408 -2.167 1.00 52.75 102 ILE A N 1
ATOM 812 C CA . ILE A 1 109 ? 19.917 40.197 -1.513 1.00 56.66 102 ILE A CA 1
ATOM 813 C C . ILE A 1 109 ? 20.422 41.523 -0.965 1.00 60.85 102 ILE A C 1
ATOM 814 O O . ILE A 1 109 ? 21.338 41.569 -0.158 1.00 60.93 102 ILE A O 1
ATOM 819 N N . ASP A 1 110 ? 19.788 42.605 -1.376 1.00 66.12 103 ASP A N 1
ATOM 820 C CA . ASP A 1 110 ? 20.202 43.904 -0.940 1.00 65.17 103 ASP A CA 1
ATOM 821 C C . ASP A 1 110 ? 20.127 43.888 0.567 1.00 65.95 103 ASP A C 1
ATOM 822 O O . ASP A 1 110 ? 19.153 43.436 1.153 1.00 71.36 103 ASP A O 1
ATOM 827 N N . ALA A 1 111 ? 21.200 44.354 1.191 1.00 64.87 104 ALA A N 1
ATOM 828 C CA . ALA A 1 111 ? 21.392 44.234 2.618 1.00 65.56 104 ALA A CA 1
ATOM 829 C C . ALA A 1 111 ? 20.483 45.177 3.432 1.00 68.07 104 ALA A C 1
ATOM 830 O O . ALA A 1 111 ? 19.894 44.789 4.466 1.00 66.60 104 ALA A O 1
ATOM 832 N N . ASP A 1 112 ? 20.350 46.414 2.983 1.00 73.20 105 ASP A N 1
ATOM 833 C CA . ASP A 1 112 ? 19.342 47.314 3.607 1.00 83.26 105 ASP A CA 1
ATOM 834 C C . ASP A 1 112 ? 17.930 46.680 3.672 1.00 81.04 105 ASP A C 1
ATOM 835 O O . ASP A 1 112 ? 17.298 46.675 4.749 1.00 78.21 105 ASP A O 1
ATOM 840 N N . PHE A 1 113 ? 17.477 46.134 2.531 1.00 72.60 106 PHE A N 1
ATOM 841 C CA . PHE A 1 113 ? 16.216 45.386 2.449 1.00 72.17 106 PHE A CA 1
ATOM 842 C C . PHE A 1 113 ? 16.179 44.291 3.482 1.00 71.29 106 PHE A C 1
ATOM 843 O O . PHE A 1 113 ? 15.293 44.217 4.304 1.00 75.04 106 PHE A O 1
ATOM 851 N N . LEU A 1 114 ? 17.163 43.422 3.416 1.00 71.47 107 LEU A N 1
ATOM 852 C CA . LEU A 1 114 ? 17.187 42.261 4.276 1.00 74.04 107 LEU A CA 1
ATOM 853 C C . LEU A 1 114 ? 17.225 42.739 5.718 1.00 73.81 107 LEU A C 1
ATOM 854 O O . LEU A 1 114 ? 16.464 42.232 6.553 1.00 72.46 107 LEU A O 1
ATOM 859 N N . LEU A 1 115 ? 18.079 43.726 5.992 1.00 75.48 108 LEU A N 1
ATOM 860 C CA . LEU A 1 115 ? 18.194 44.313 7.357 1.00 81.62 108 LEU A CA 1
ATOM 861 C C . LEU A 1 115 ? 16.926 44.986 7.875 1.00 87.08 108 LEU A C 1
ATOM 862 O O . LEU A 1 115 ? 16.844 45.309 9.068 1.00 86.12 108 LEU A O 1
ATOM 864 N N . ASN A 1 116 ? 15.961 45.224 6.984 1.00 92.02 109 ASN A N 1
ATOM 865 C CA . ASN A 1 116 ? 14.676 45.810 7.373 1.00 98.09 109 ASN A CA 1
ATOM 866 C C . ASN A 1 116 ? 13.597 44.787 7.676 1.00 100.39 109 ASN A C 1
ATOM 867 O O . ASN A 1 116 ? 12.675 45.064 8.443 1.00 104.23 109 ASN A O 1
ATOM 872 N N . ILE A 1 117 ? 13.694 43.614 7.068 1.00 96.24 110 ILE A N 1
ATOM 873 C CA . ILE A 1 117 ? 12.588 42.661 7.135 1.00 100.12 110 ILE A CA 1
ATOM 874 C C . ILE A 1 117 ? 12.833 41.625 8.215 1.00 103.33 110 ILE A C 1
ATOM 875 O O . ILE A 1 117 ? 12.130 40.619 8.301 1.00 106.69 110 ILE A O 1
ATOM 880 N N . LEU A 1 118 ? 13.811 41.904 9.066 1.00 100.15 111 LEU A N 1
ATOM 881 C CA . LEU A 1 118 ? 14.160 40.995 10.132 1.00 110.77 111 LEU A CA 1
ATOM 882 C C . LEU A 1 118 ? 13.100 41.082 11.219 1.00 114.39 111 LEU A C 1
ATOM 883 O O . LEU A 1 118 ? 12.377 40.111 11.483 1.00 113.77 111 LEU A O 1
ATOM 888 N N . SER A 1 119 ? 12.983 42.267 11.809 1.00 119.39 112 SER A N 1
ATOM 889 C CA . SER A 1 119 ? 12.002 42.522 12.851 1.00 120.87 112 SER A CA 1
ATOM 890 C C . SER A 1 119 ? 10.645 42.011 12.389 1.00 122.58 112 SER A C 1
ATOM 891 O O . SER A 1 119 ? 9.970 41.281 13.106 1.00 124.67 112 SER A O 1
ATOM 894 N N . ILE A 1 120 ? 10.285 42.367 11.163 1.00 117.39 113 ILE A N 1
ATOM 895 C CA . ILE A 1 120 ? 8.944 42.122 10.640 1.00 122.77 113 ILE A CA 1
ATOM 896 C C . ILE A 1 120 ? 8.571 40.639 10.568 1.00 122.73 113 ILE A C 1
ATOM 897 O O . ILE A 1 120 ? 7.404 40.274 10.749 1.00 122.03 113 ILE A O 1
ATOM 902 N N . LYS A 1 121 ? 9.555 39.794 10.286 1.00 118.66 114 LYS A N 1
ATOM 903 C CA . LYS A 1 121 ? 9.274 38.433 9.872 1.00 117.19 114 LYS A CA 1
ATOM 904 C C . LYS A 1 121 ? 9.514 37.498 11.050 1.00 120.90 114 LYS A C 1
ATOM 905 O O . LYS A 1 121 ? 10.613 37.494 11.618 1.00 111.92 114 LYS A O 1
ATOM 909 N N . PRO A 1 122 ? 8.480 36.713 11.431 1.00 127.16 115 PRO A N 1
ATOM 910 C CA . PRO A 1 122 ? 8.518 35.864 12.644 1.00 126.26 115 PRO A CA 1
ATOM 911 C C . PRO A 1 122 ? 9.381 34.590 12.561 1.00 121.56 115 PRO A C 1
ATOM 912 O O . PRO A 1 122 ? 9.357 33.777 13.483 1.00 121.53 115 PRO A O 1
ATOM 916 N N . ASP A 1 123 ? 10.112 34.411 11.462 1.00 115.68 116 ASP A N 1
ATOM 917 C CA . ASP A 1 123 ? 11.316 33.580 11.441 1.00 109.01 116 ASP A CA 1
ATOM 918 C C . ASP A 1 123 ? 12.447 34.497 11.882 1.00 101.58 116 ASP A C 1
ATOM 919 O O . ASP A 1 123 ? 13.463 34.684 11.190 1.00 84.57 116 ASP A O 1
ATOM 924 N N . VAL A 1 124 ? 12.256 35.037 13.076 1.00 86.70 117 VAL A N 1
ATOM 925 C CA . VAL A 1 124 ? 12.740 36.366 13.418 1.00 95.75 117 VAL A CA 1
ATOM 926 C C . VAL A 1 124 ? 14.244 36.442 13.499 1.00 97.66 117 VAL A C 1
ATOM 927 O O . VAL A 1 124 ? 14.827 36.289 14.573 1.00 106.93 117 VAL A O 1
ATOM 931 N N . ASN A 1 125 ? 14.873 36.679 12.351 1.00 103.10 118 ASN A N 1
ATOM 932 C CA . ASN A 1 125 ? 16.292 36.982 12.308 1.00 99.49 118 ASN A CA 1
ATOM 933 C C . ASN A 1 125 ? 17.093 35.780 12.786 1.00 95.80 118 ASN A C 1
ATOM 934 O O . ASN A 1 125 ? 18.274 35.646 12.461 1.00 89.02 118 ASN A O 1
ATOM 939 N N . ASP A 1 126 ? 16.434 34.913 13.562 1.00 93.60 119 ASP A N 1
ATOM 940 C CA . ASP A 1 126 ? 17.031 33.688 14.034 1.00 89.09 119 ASP A CA 1
ATOM 941 C C . ASP A 1 126 ? 17.740 33.055 12.903 1.00 81.38 119 ASP A C 1
ATOM 942 O O . ASP A 1 126 ? 18.829 32.513 13.105 1.00 72.33 119 ASP A O 1
ATOM 947 N N . PHE A 1 127 ? 17.112 33.134 11.727 1.00 68.58 120 PHE A N 1
ATOM 948 C CA . PHE A 1 127 ? 17.694 32.571 10.540 1.00 66.79 120 PHE A CA 1
ATOM 949 C C . PHE A 1 127 ? 19.071 33.156 10.216 1.00 61.13 120 PHE A C 1
ATOM 950 O O . PHE A 1 127 ?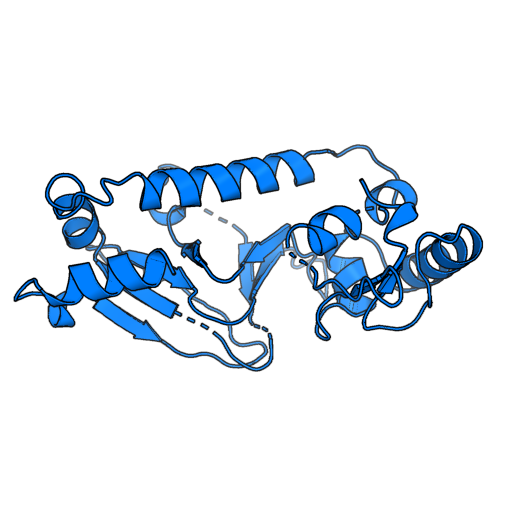 19.960 32.433 9.864 1.00 64.42 120 PHE A O 1
ATOM 958 N N . LEU A 1 128 ? 19.212 34.464 10.283 1.00 57.94 121 LEU A N 1
ATOM 959 C CA . LEU A 1 128 ? 20.472 35.079 9.933 1.00 65.72 121 LEU A CA 1
ATOM 960 C C . LEU A 1 128 ? 21.581 34.799 10.993 1.00 60.22 121 LEU A C 1
ATOM 961 O O . LEU A 1 128 ? 22.700 34.415 10.649 1.00 63.12 121 LEU A O 1
ATOM 966 N N . LEU A 1 129 ? 21.218 34.983 12.251 1.00 58.29 122 LEU A N 1
ATOM 967 C CA . LEU A 1 129 ? 22.056 34.700 13.405 1.00 62.39 122 LEU A CA 1
ATOM 968 C C . LEU A 1 129 ? 22.519 33.270 13.435 1.00 52.99 122 LEU A C 1
ATOM 969 O O . LEU A 1 129 ? 23.681 33.009 13.689 1.00 52.33 122 LEU A O 1
ATOM 974 N N . THR A 1 130 ? 21.604 32.352 13.168 1.00 51.47 123 THR A N 1
ATOM 975 C CA . THR A 1 130 ? 21.918 30.927 13.114 1.00 50.00 123 THR A CA 1
ATOM 976 C C . THR A 1 130 ? 22.859 30.594 12.005 1.00 46.73 123 THR A C 1
ATOM 977 O O . THR A 1 130 ? 23.766 29.820 12.214 1.00 50.34 123 THR A O 1
ATOM 981 N N . SER A 1 131 ? 22.667 31.182 10.829 1.00 50.90 124 SER A N 1
ATOM 982 C CA . SER A 1 131 ? 23.584 30.976 9.719 1.00 53.51 124 SER A CA 1
ATOM 983 C C . SER A 1 131 ? 25.010 31.430 10.041 1.00 47.08 124 SER A C 1
ATOM 984 O O . SER A 1 131 ? 25.962 30.739 9.714 1.00 49.63 124 SER A O 1
ATOM 987 N N . ILE A 1 132 ? 25.122 32.601 10.652 1.00 48.06 125 ILE A N 1
ATOM 988 C CA . ILE A 1 132 ? 2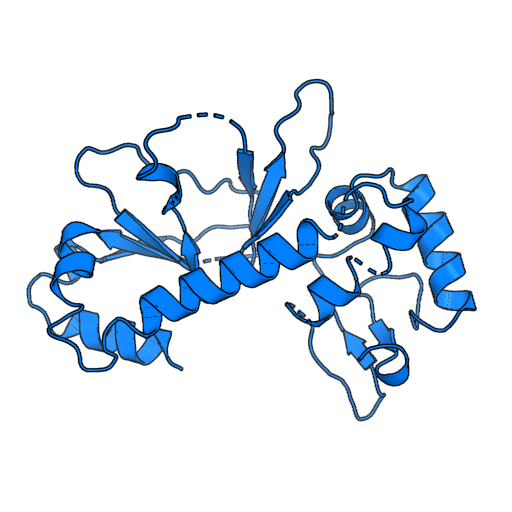6.389 33.170 11.101 1.00 50.45 125 ILE A CA 1
ATOM 989 C C . ILE A 1 132 ? 27.014 32.270 12.147 1.00 45.50 125 ILE A C 1
ATOM 990 O O . ILE A 1 132 ? 28.153 31.847 11.981 1.00 52.89 125 ILE A O 1
ATOM 995 N N . ALA A 1 133 ? 26.240 31.959 13.188 1.00 43.58 126 ALA A N 1
ATOM 996 C CA . ALA A 1 133 ? 26.650 31.041 14.277 1.00 45.16 126 ALA A CA 1
ATOM 997 C C . ALA A 1 133 ? 27.255 29.784 13.731 1.00 43.11 126 ALA A C 1
ATOM 998 O O . ALA A 1 133 ? 28.311 29.359 14.174 1.00 40.33 126 ALA A O 1
ATOM 1000 N N . ASP A 1 134 ? 26.642 29.200 12.700 1.00 45.16 127 ASP A N 1
ATOM 1001 C CA . ASP A 1 134 ? 27.219 27.969 12.132 1.00 43.14 127 ASP A CA 1
ATOM 1002 C C . ASP A 1 134 ? 28.538 28.220 11.409 1.00 42.05 127 ASP A C 1
ATOM 1003 O O . ASP A 1 134 ? 29.392 27.358 11.396 1.00 46.48 127 ASP A O 1
ATOM 1008 N N . VAL A 1 135 ? 28.732 29.392 10.828 1.00 43.83 128 VAL A N 1
ATOM 1009 C CA . VAL A 1 135 ? 30.014 29.645 10.138 1.00 44.07 128 VAL A CA 1
ATOM 1010 C C . VAL A 1 135 ? 31.104 29.814 11.185 1.00 42.58 128 VAL A C 1
ATOM 1011 O O . VAL A 1 135 ? 32.200 29.262 11.024 1.00 40.91 128 VAL A O 1
ATOM 1015 N N . PHE A 1 136 ? 30.785 30.542 12.248 1.00 43.56 129 PHE A N 1
ATOM 1016 C CA . PHE A 1 136 ? 31.666 30.625 13.415 1.00 49.48 129 PHE A CA 1
ATOM 1017 C C . PHE A 1 136 ? 32.099 29.289 13.956 1.00 44.65 129 PHE A C 1
ATOM 1018 O O . PHE A 1 136 ? 33.293 29.066 14.189 1.00 44.62 129 PHE A O 1
ATOM 1026 N N . ALA A 1 137 ? 31.131 28.411 14.172 1.00 41.44 130 ALA A N 1
ATOM 1027 C CA . ALA A 1 137 ? 31.454 27.082 14.702 1.00 41.06 130 ALA A CA 1
ATOM 1028 C C . ALA A 1 137 ? 32.423 26.390 13.748 1.00 41.81 130 ALA A C 1
ATOM 1029 O O . ALA A 1 137 ? 33.380 25.819 14.190 1.00 44.02 130 ALA A O 1
ATOM 1031 N N . ARG A 1 138 ? 32.219 26.500 12.427 1.00 41.60 131 ARG A N 1
ATOM 1032 C CA . ARG A 1 138 ? 33.140 25.853 11.501 1.00 38.89 131 ARG A CA 1
ATOM 1033 C C . ARG A 1 138 ? 34.527 26.512 11.492 1.00 39.66 131 ARG A C 1
ATOM 1034 O O . ARG A 1 138 ? 35.545 25.849 11.381 1.00 41.71 131 ARG A O 1
ATOM 1042 N N . HIS A 1 139 ? 34.571 27.817 11.699 1.00 38.66 132 HIS A N 1
ATOM 1043 C CA . HIS A 1 139 ? 35.828 28.526 11.849 1.00 37.51 132 HIS A CA 1
ATOM 1044 C C . HIS A 1 139 ? 36.629 27.995 13.052 1.00 39.73 132 HIS A C 1
ATOM 1045 O O . HIS A 1 139 ? 37.818 27.730 12.957 1.00 37.88 132 HIS A O 1
ATOM 1052 N N . TYR A 1 140 ? 35.974 27.864 14.190 1.00 42.16 133 TYR A N 1
ATOM 1053 C CA . TYR A 1 140 ? 36.611 27.300 15.370 1.00 42.64 133 TYR A CA 1
ATOM 1054 C C . TYR A 1 140 ? 37.125 25.914 15.148 1.00 44.97 133 TYR A C 1
ATOM 1055 O O . TYR A 1 140 ? 38.197 25.595 15.588 1.00 47.17 133 TYR A O 1
ATOM 1064 N N . ALA A 1 141 ? 36.377 25.082 14.460 1.00 42.82 134 ALA A N 1
ATOM 1065 C CA . ALA A 1 141 ? 36.852 23.735 14.214 1.00 45.73 134 ALA A CA 1
ATOM 1066 C C . ALA A 1 141 ? 38.161 23.794 13.436 1.00 47.40 134 ALA A C 1
ATOM 1067 O O . ALA A 1 141 ? 39.156 23.149 13.800 1.00 55.12 134 ALA A O 1
ATOM 1069 N N . LEU A 1 142 ? 38.219 24.703 12.470 1.00 45.15 135 LEU A N 1
ATOM 1070 C CA . LEU A 1 142 ? 39.415 24.858 11.676 1.00 43.27 135 LEU A CA 1
ATOM 1071 C C . LEU A 1 142 ? 40.573 25.366 12.445 1.00 39.60 135 LEU A C 1
ATOM 1072 O O . LEU A 1 142 ? 41.732 24.924 12.192 1.00 39.30 135 LEU A O 1
ATOM 1077 N N . LEU A 1 143 ? 40.320 26.309 13.341 1.00 38.12 136 LEU A N 1
ATOM 1078 C CA . LEU A 1 143 ? 41.417 26.805 14.197 1.00 39.71 136 LEU A CA 1
ATOM 1079 C C . LEU A 1 143 ? 42.096 25.653 14.972 1.00 35.69 136 LEU A C 1
ATOM 1080 O O . LEU A 1 143 ? 43.285 25.709 15.305 1.00 38.46 136 LEU A O 1
ATOM 1085 N N . GLY A 1 144 ? 41.360 24.598 15.252 1.00 39.26 137 GLY A N 1
ATOM 1086 C CA . GLY A 1 144 ? 41.963 23.431 15.920 1.00 42.03 137 GLY A CA 1
ATOM 1087 C C . GLY A 1 144 ? 43.067 22.749 15.117 1.00 41.59 137 GLY A C 1
ATOM 1088 O O . GLY A 1 144 ? 43.796 21.883 15.637 1.00 44.00 137 GLY A O 1
ATOM 1097 N N . ILE A 1 146 ? 45.620 24.342 13.846 1.00 39.07 139 ILE A N 1
ATOM 1098 C CA . ILE A 1 146 ? 46.885 25.095 14.083 1.00 39.72 139 ILE A CA 1
ATOM 1099 C C . ILE A 1 146 ? 47.836 24.256 14.910 1.00 42.64 139 ILE A C 1
ATOM 1100 O O . ILE A 1 146 ? 47.410 23.560 15.802 1.00 44.40 139 ILE A O 1
ATOM 1105 N N . ALA A 1 147 ? 49.119 24.260 14.551 1.00 46.48 140 ALA A N 1
ATOM 1106 C CA . ALA A 1 147 ? 50.121 23.456 15.279 1.00 48.02 140 ALA A CA 1
ATOM 1107 C C . ALA A 1 147 ? 49.952 21.933 15.197 1.00 46.72 140 ALA A C 1
ATOM 1108 O O . ALA A 1 147 ? 50.356 21.224 16.109 1.00 49.68 140 ALA A O 1
ATOM 1110 N N . LYS A 1 148 ? 49.302 21.411 14.160 1.00 49.80 141 LYS A N 1
ATOM 1111 C CA . LYS A 1 148 ? 49.149 19.975 14.036 1.00 45.07 141 LYS A CA 1
ATOM 1112 C C . LYS A 1 148 ? 49.974 19.478 12.875 1.00 45.62 141 LYS A C 1
ATOM 1113 O O . LYS A 1 148 ? 50.241 20.213 11.914 1.00 47.76 141 LYS A O 1
ATOM 1119 N N . THR A 1 149 ? 50.350 18.216 12.944 1.00 46.59 142 THR A N 1
ATOM 1120 C CA . THR A 1 149 ? 51.064 17.552 11.861 1.00 47.80 142 THR A CA 1
ATOM 1121 C C . THR A 1 149 ? 50.094 17.299 10.682 1.00 44.52 142 THR A C 1
ATOM 1122 O O . THR A 1 149 ? 48.892 17.361 10.828 1.00 40.39 142 THR A O 1
ATOM 1126 N N . PRO A 1 150 ? 50.632 16.996 9.513 1.00 46.37 143 PRO A N 1
ATOM 1127 C CA . PRO A 1 150 ? 49.703 16.718 8.425 1.00 46.43 143 PRO A CA 1
ATOM 1128 C C . PRO A 1 150 ? 48.773 15.550 8.698 1.00 46.27 143 PRO A C 1
ATOM 1129 O O . PRO A 1 150 ? 47.615 15.603 8.326 1.00 41.50 143 PRO A O 1
ATOM 1133 N N . LYS A 1 151 ? 49.253 14.550 9.408 1.00 47.12 144 LYS A N 1
ATOM 1134 C CA . LYS A 1 151 ? 48.428 13.393 9.745 1.00 52.39 144 LYS A CA 1
ATOM 1135 C C . LYS A 1 151 ? 47.290 13.754 10.651 1.00 49.44 144 LYS A C 1
ATOM 1136 O O . LYS A 1 151 ? 46.153 13.314 10.485 1.00 48.05 144 LYS A O 1
ATOM 1142 N N . GLU A 1 152 ? 47.588 14.526 11.667 1.00 51.57 145 GLU A N 1
ATOM 1143 C CA . GLU A 1 152 ? 46.512 15.004 12.505 1.00 47.50 145 GLU A CA 1
ATOM 1144 C C . GLU A 1 152 ? 45.540 15.856 11.737 1.00 40.13 145 GLU A C 1
ATOM 1145 O O . GLU A 1 152 ? 44.358 15.792 11.981 1.00 41.18 145 GLU A O 1
ATOM 1151 N N . ARG A 1 153 ? 46.031 16.685 10.823 1.00 38.57 146 ARG A N 1
ATOM 1152 C CA . ARG A 1 153 ? 45.135 17.521 10.038 1.00 39.21 146 ARG A CA 1
ATOM 1153 C C . ARG A 1 153 ? 44.183 16.742 9.138 1.00 40.76 146 ARG A C 1
ATOM 1154 O O . ARG A 1 153 ? 43.027 17.118 8.974 1.00 37.76 146 ARG A O 1
ATOM 1162 N N . ILE A 1 154 ? 44.654 15.646 8.551 1.00 41.50 147 ILE A N 1
ATOM 1163 C CA . ILE A 1 154 ? 43.813 14.916 7.608 1.00 37.71 147 ILE A CA 1
ATOM 1164 C C . ILE A 1 154 ? 42.634 14.252 8.316 1.00 37.55 147 ILE A C 1
ATOM 1165 O O . ILE A 1 154 ? 41.509 14.219 7.796 1.00 37.99 147 ILE A O 1
ATOM 1170 N N . TYR A 1 155 ? 42.863 13.724 9.511 1.00 38.62 148 TYR A N 1
ATOM 1171 C CA . TYR A 1 155 ? 41.729 13.209 10.296 1.00 40.64 148 TYR A CA 1
ATOM 1172 C C . TYR A 1 155 ? 40.715 14.283 10.563 1.00 42.22 148 TYR A C 1
ATOM 1173 O O . TYR A 1 155 ? 39.524 14.059 10.436 1.00 43.15 148 TYR A O 1
ATOM 1190 N N . ALA A 1 157 ? 40.339 17.198 9.056 1.00 37.71 150 ALA A N 1
ATOM 1191 C CA . ALA A 1 157 ? 39.672 17.581 7.813 1.00 38.50 150 ALA A CA 1
ATOM 1192 C C . ALA A 1 157 ? 38.524 16.607 7.437 1.00 37.80 150 ALA A C 1
ATOM 1193 O O . ALA A 1 157 ? 37.415 17.006 7.103 1.00 39.11 150 ALA A O 1
ATOM 1195 N N . LEU A 1 158 ? 38.822 15.324 7.382 1.00 40.44 151 LEU A N 1
ATOM 1196 C CA . LEU A 1 158 ? 37.843 14.377 6.888 1.00 41.63 151 LEU A CA 1
ATOM 1197 C C . LEU A 1 158 ? 36.672 14.321 7.823 1.00 46.83 151 LEU A C 1
ATOM 1198 O O . LEU A 1 158 ? 35.531 14.140 7.384 1.00 48.32 151 LEU A O 1
ATOM 1203 N N . GLU A 1 159 ? 36.916 14.569 9.108 1.00 47.53 152 GLU A N 1
ATOM 1204 C CA . GLU A 1 159 ? 35.813 14.686 10.035 1.00 51.52 152 GLU A CA 1
ATOM 1205 C C . GLU A 1 159 ? 34.979 15.952 9.852 1.00 48.84 152 GLU A C 1
ATOM 1206 O O . GLU A 1 159 ? 33.746 15.889 10.008 1.00 50.28 152 GLU A O 1
ATOM 1212 N N . ASN A 1 160 ? 35.633 17.098 9.660 1.00 45.17 153 ASN A N 1
ATOM 1213 C CA . ASN A 1 160 ? 34.959 18.362 9.454 1.00 45.32 153 ASN A CA 1
ATOM 1214 C C . ASN A 1 160 ? 34.078 18.213 8.202 1.00 45.89 153 ASN A C 1
ATOM 1215 O O . ASN A 1 160 ? 32.928 18.660 8.150 1.00 47.11 153 ASN A O 1
ATOM 1220 N N . LEU A 1 161 ? 34.658 17.678 7.150 1.00 41.50 154 LEU A N 1
ATOM 1221 C CA . LEU A 1 161 ? 33.864 17.498 5.906 1.00 46.54 154 LEU A CA 1
ATOM 1222 C C . LEU A 1 161 ? 32.698 16.504 6.081 1.00 52.17 154 LEU A C 1
ATOM 1223 O O . LEU A 1 161 ? 31.607 16.709 5.563 1.00 55.21 154 LEU A O 1
ATOM 1228 N N . ALA A 1 162 ? 32.906 15.438 6.846 1.00 52.91 155 ALA A N 1
ATOM 1229 C CA . ALA A 1 162 ? 31.814 14.471 7.059 1.00 55.34 155 ALA A CA 1
ATOM 1230 C C . ALA A 1 162 ? 30.677 15.156 7.758 1.00 56.83 155 ALA A C 1
ATOM 1231 O O . ALA A 1 162 ? 29.522 14.992 7.411 1.00 59.02 155 ALA A O 1
ATOM 1233 N N . VAL A 1 163 ? 31.005 15.983 8.727 1.00 58.45 156 VAL A N 1
ATOM 1234 C CA . VAL A 1 163 ? 29.980 16.760 9.364 1.00 59.57 156 VAL A CA 1
ATOM 1235 C C . VAL A 1 163 ? 29.356 17.755 8.363 1.00 62.20 156 VAL A C 1
ATOM 1236 O O . VAL A 1 163 ? 28.141 17.904 8.331 1.00 65.72 156 VAL A O 1
ATOM 1240 N N . GLU A 1 164 ? 30.153 18.424 7.561 1.00 54.64 157 GLU A N 1
ATOM 1241 C CA . GLU A 1 164 ? 29.619 19.475 6.733 1.00 57.24 157 GLU A CA 1
ATOM 1242 C C . GLU A 1 164 ? 28.820 19.014 5.555 1.00 54.44 157 GLU A C 1
ATOM 1243 O O . GLU A 1 164 ? 27.856 19.609 5.212 1.00 58.78 157 GLU A O 1
ATOM 1257 N N . GLY A 1 166 ? 28.873 15.450 4.321 1.00 62.18 159 GLY A N 1
ATOM 1258 C CA . GLY A 1 166 ? 28.878 14.027 4.108 1.00 62.96 159 GLY A CA 1
ATOM 1259 C C . GLY A 1 166 ? 27.488 13.466 4.056 1.00 66.74 159 GLY A C 1
ATOM 1260 O O . GLY A 1 166 ? 26.586 14.001 4.653 1.00 62.77 159 GLY A O 1
ATOM 1261 N N . THR A 1 167 ? 27.322 12.369 3.347 1.00 72.28 160 THR A N 1
ATOM 1262 C CA . THR A 1 167 ? 26.022 11.737 3.287 1.00 79.85 160 THR A CA 1
ATOM 1263 C C . THR A 1 167 ? 26.039 10.259 3.666 1.00 85.80 160 THR A C 1
ATOM 1264 O O . THR A 1 167 ? 26.700 9.454 3.036 1.00 83.22 160 THR A O 1
ATOM 1268 N N . GLU A 1 168 ? 25.279 9.928 4.700 1.00 91.95 161 GLU A N 1
ATOM 1269 C CA . GLU A 1 168 ? 25.317 8.624 5.364 1.00 99.86 161 GLU A CA 1
ATOM 1270 C C . GLU A 1 168 ? 24.783 7.451 4.509 1.00 103.42 161 GLU A C 1
ATOM 1271 O O . GLU A 1 168 ? 23.812 7.601 3.769 1.00 105.28 161 GLU A O 1
ATOM 1277 N N . ASP A 1 169 ? 25.452 6.299 4.605 1.00 106.00 162 ASP A N 1
ATOM 1278 C CA . ASP A 1 169 ? 24.995 5.038 4.000 1.00 114.40 162 ASP A CA 1
ATOM 1279 C C . ASP A 1 169 ? 24.228 4.337 5.130 1.00 117.98 162 ASP A C 1
ATOM 1280 O O . ASP A 1 169 ? 23.068 3.963 4.953 1.00 124.81 162 ASP A O 1
ATOM 1285 N N . GLU A 1 170 ? 24.883 4.154 6.281 1.00 118.68 163 GLU A N 1
ATOM 1286 C CA . GLU A 1 170 ? 24.294 3.469 7.457 1.00 125.33 163 GLU A CA 1
ATOM 1287 C C . GLU A 1 170 ? 24.096 1.972 7.211 1.00 123.49 163 GLU A C 1
ATOM 1288 O O . GLU A 1 170 ? 24.616 1.158 7.969 1.00 127.56 163 GLU A O 1
ATOM 1294 N N . GLU A 1 171 ? 23.309 1.606 6.205 1.00 123.59 164 GLU A N 1
ATOM 1295 C CA . GLU A 1 171 ? 23.221 0.193 5.842 1.00 125.33 164 GLU A CA 1
ATOM 1296 C C . GLU A 1 171 ? 24.643 -0.374 5.757 1.00 123.24 164 GLU A C 1
ATOM 1297 O O . GLU A 1 171 ? 24.924 -1.447 6.303 1.00 119.00 164 GLU A O 1
ATOM 1303 N N . ARG A 1 172 ? 25.535 0.369 5.085 1.00 115.50 165 ARG A N 1
ATOM 1304 C CA . ARG A 1 172 ? 26.952 -0.007 4.967 1.00 108.72 165 ARG A CA 1
ATOM 1305 C C . ARG A 1 172 ? 27.817 0.605 6.080 1.00 103.34 165 ARG A C 1
ATOM 1306 O O . ARG A 1 172 ? 29.018 0.338 6.154 1.00 97.81 165 ARG A O 1
ATOM 1310 N N . ASN A 1 173 ? 27.199 1.420 6.933 1.00 102.25 166 ASN A N 1
ATOM 1311 C CA . ASN A 1 173 ? 27.870 2.066 8.058 1.00 100.37 166 ASN A CA 1
ATOM 1312 C C . ASN A 1 173 ? 29.066 2.906 7.587 1.00 98.44 166 ASN A C 1
ATOM 1313 O O . ASN A 1 173 ? 30.216 2.699 8.015 1.00 100.23 166 ASN A O 1
ATOM 1318 N N . GLU A 1 174 ? 28.759 3.844 6.688 1.00 92.50 167 GLU A N 1
ATOM 1319 C CA . GLU A 1 174 ? 29.731 4.714 6.054 1.00 89.74 167 GLU A CA 1
ATOM 1320 C C . GLU A 1 174 ? 29.154 6.108 5.883 1.00 87.92 167 GLU A C 1
ATOM 1321 O O . GLU A 1 174 ? 27.961 6.261 5.591 1.00 84.38 167 GLU A O 1
ATOM 1327 N N . ILE A 1 175 ? 30.008 7.120 6.018 1.00 77.49 168 ILE A N 1
ATOM 1328 C CA . ILE A 1 175 ? 29.646 8.474 5.635 1.00 74.99 168 ILE A CA 1
ATOM 1329 C C . ILE A 1 175 ? 30.451 8.822 4.406 1.00 70.94 168 ILE A C 1
ATOM 1330 O O . ILE A 1 175 ? 31.669 8.687 4.412 1.00 68.25 168 ILE A O 1
ATOM 1335 N N . VAL A 1 176 ? 29.763 9.250 3.347 1.00 72.26 169 VAL A N 1
ATOM 1336 C CA . VAL A 1 176 ? 30.377 9.419 2.034 1.00 67.52 169 VAL A CA 1
ATOM 1337 C C . VAL A 1 176 ? 30.478 10.898 1.702 1.00 62.89 169 VAL A C 1
ATOM 1338 O O . VAL A 1 176 ? 29.536 11.647 1.930 1.00 60.58 169 VAL A O 1
ATOM 1342 N N . LEU A 1 177 ? 31.615 11.300 1.148 1.00 58.41 170 LEU A N 1
ATOM 1343 C CA . LEU A 1 177 ? 31.852 12.710 0.855 1.00 56.19 170 LEU A CA 1
ATOM 1344 C C . LEU A 1 177 ? 31.563 12.975 -0.635 1.00 56.26 170 LEU A C 1
ATOM 1345 O O . LEU A 1 177 ? 31.749 12.107 -1.458 1.00 54.75 170 LEU A O 1
ATOM 1350 N N . PRO A 1 178 ? 31.198 14.214 -0.977 1.00 59.90 171 PRO A N 1
ATOM 1351 C CA . PRO A 1 178 ? 31.010 14.560 -2.386 1.00 59.44 171 PRO A CA 1
ATOM 1352 C C . PRO A 1 178 ? 32.198 14.262 -3.280 1.00 57.95 171 PRO A C 1
ATOM 1353 O O . PRO A 1 178 ? 33.360 14.326 -2.872 1.00 53.88 171 PRO A O 1
ATOM 1357 N N . ASN A 1 179 ? 31.856 14.059 -4.533 1.00 57.83 172 ASN A N 1
ATOM 1358 C CA . ASN A 1 179 ? 32.755 13.677 -5.578 1.00 60.54 172 ASN A CA 1
ATOM 1359 C C . ASN A 1 179 ? 33.868 14.671 -5.804 1.00 57.62 172 ASN A C 1
ATOM 1360 O O . ASN A 1 179 ? 34.980 14.282 -6.143 1.00 55.45 172 ASN A O 1
ATOM 1365 N N . PHE A 1 180 ? 33.572 15.958 -5.636 1.00 51.92 173 PHE A N 1
ATOM 1366 C CA . PHE A 1 180 ? 34.575 16.990 -5.861 1.00 51.28 173 PHE A CA 1
ATOM 1367 C C . PHE A 1 180 ? 35.730 16.988 -4.819 1.00 47.42 173 PHE A C 1
ATOM 1368 O O . PHE A 1 180 ? 36.776 17.566 -5.062 1.00 52.29 173 PHE A O 1
ATOM 1376 N N . ILE A 1 181 ? 35.542 16.352 -3.676 1.00 49.91 174 ILE A N 1
ATOM 1377 C CA . ILE A 1 181 ? 36.630 16.117 -2.734 1.00 46.76 174 ILE A CA 1
ATOM 1378 C C . ILE A 1 181 ? 37.482 14.918 -3.199 1.00 49.35 174 ILE A C 1
ATOM 1379 O O . ILE A 1 181 ? 37.169 13.731 -2.901 1.00 51.52 174 ILE A O 1
ATOM 1384 N N . ASN A 1 182 ? 38.513 15.240 -3.975 1.00 45.05 175 ASN A N 1
ATOM 1385 C CA . ASN A 1 182 ? 39.518 14.285 -4.408 1.00 46.82 175 ASN A CA 1
ATOM 1386 C C . ASN A 1 182 ? 40.806 14.558 -3.697 1.00 47.93 175 ASN A C 1
ATOM 1387 O O . ASN A 1 182 ? 40.925 15.456 -2.806 1.00 50.48 175 ASN A O 1
ATOM 1392 N N . GLN A 1 183 ? 41.796 13.787 -4.075 1.00 46.03 176 GLN A N 1
ATOM 1393 C CA . GLN A 1 183 ? 43.123 13.904 -3.499 1.00 49.32 176 GLN A CA 1
ATOM 1394 C C . GLN A 1 183 ? 43.738 15.293 -3.530 1.00 49.29 176 GLN A C 1
ATOM 1395 O O . GLN A 1 183 ? 44.356 15.749 -2.549 1.00 45.04 176 GLN A O 1
ATOM 1401 N N . SER A 1 184 ? 43.650 15.951 -4.675 1.00 49.26 177 SER A N 1
ATOM 1402 C CA . SER A 1 184 ? 44.197 17.301 -4.823 1.00 46.87 177 SER A CA 1
ATOM 1403 C C . SER A 1 184 ? 43.471 18.307 -3.939 1.00 44.93 177 SER A C 1
ATOM 1404 O O . SER A 1 184 ? 44.085 19.159 -3.288 1.00 48.16 177 SER A O 1
ATOM 1407 N N . VAL A 1 185 ? 42.148 18.197 -3.882 1.00 43.68 178 VAL A N 1
ATOM 1408 C CA . VAL A 1 185 ? 41.375 19.106 -3.073 1.00 41.62 178 VAL A CA 1
ATOM 1409 C C . VAL A 1 185 ? 41.639 18.854 -1.567 1.00 44.70 178 VAL A C 1
ATOM 1410 O O . VAL A 1 185 ? 41.895 19.802 -0.800 1.00 39.67 178 VAL A O 1
ATOM 1414 N N . LEU A 1 186 ? 41.660 17.583 -1.177 1.00 42.15 179 LEU A N 1
ATOM 1415 C CA . LEU A 1 186 ? 41.922 17.226 0.193 1.00 43.25 179 LEU A CA 1
ATOM 1416 C C . LEU A 1 186 ? 43.240 17.778 0.605 1.00 43.44 179 LEU A C 1
ATOM 1417 O O . LEU A 1 186 ? 43.338 18.321 1.685 1.00 47.81 179 LEU A O 1
ATOM 1422 N N . ALA A 1 187 ? 44.252 17.655 -0.248 1.00 44.60 180 ALA A N 1
ATOM 1423 C CA . ALA A 1 187 ? 45.549 18.187 0.061 1.00 43.62 180 ALA A CA 1
ATOM 1424 C C . ALA A 1 187 ? 45.559 19.696 0.266 1.00 46.93 180 ALA A C 1
ATOM 1425 O O . ALA A 1 187 ? 46.287 20.223 1.134 1.00 47.57 180 ALA A O 1
ATOM 1427 N N . ARG A 1 188 ? 44.830 20.400 -0.583 1.00 45.41 181 ARG A N 1
ATOM 1428 C CA . ARG A 1 188 ? 44.742 21.833 -0.478 1.00 39.89 181 ARG A CA 1
ATOM 1429 C C . ARG A 1 188 ? 44.046 22.234 0.802 1.00 40.53 181 ARG A C 1
ATOM 1430 O O . ARG A 1 188 ? 44.475 23.208 1.446 1.00 38.96 181 ARG A O 1
ATOM 1438 N N . TYR A 1 189 ? 43.030 21.472 1.223 1.00 40.05 182 TYR A N 1
ATOM 1439 C CA . TYR A 1 189 ? 42.297 21.810 2.437 1.00 40.02 182 TYR A CA 1
ATOM 1440 C C . TYR A 1 189 ? 43.116 21.471 3.672 1.00 44.24 182 TYR A C 1
ATOM 1441 O O . TYR A 1 189 ? 42.997 22.127 4.737 1.00 42.25 182 TYR A O 1
ATOM 1450 N N . CYS A 1 190 ? 43.922 20.418 3.558 1.00 39.79 183 CYS A N 1
ATOM 1451 C CA . CYS A 1 190 ? 44.843 20.037 4.632 1.00 40.60 183 CYS A CA 1
ATOM 1452 C C . CYS A 1 190 ? 46.134 20.830 4.660 1.00 39.89 183 CYS A C 1
ATOM 1453 O O . CYS A 1 190 ? 46.949 20.628 5.541 1.00 44.31 183 CYS A O 1
ATOM 1456 N N A ARG A 1 191 ? 46.304 21.689 3.669 0.50 44.01 184 ARG A N 1
ATOM 1457 N N B ARG A 1 191 ? 46.363 21.664 3.651 0.50 42.61 184 ARG A N 1
ATOM 1458 C CA A ARG A 1 191 ? 47.457 22.548 3.575 0.50 44.24 184 ARG A CA 1
ATOM 1459 C CA B ARG A 1 191 ? 47.521 22.551 3.639 0.50 42.36 184 ARG A CA 1
ATOM 1460 C C A ARG A 1 191 ? 48.746 21.668 3.655 0.50 46.52 184 ARG A C 1
ATOM 1461 C C B ARG A 1 191 ? 48.821 21.760 3.541 0.50 44.96 184 ARG A C 1
ATOM 1462 O O A ARG A 1 191 ? 49.591 21.789 4.555 0.50 46.99 184 ARG A O 1
ATOM 1463 O O B ARG A 1 191 ? 49.825 22.120 4.155 0.50 45.39 184 ARG A O 1
ATOM 1478 N N . THR A 1 192 ? 48.805 20.703 2.736 1.00 44.88 185 THR A N 1
ATOM 1479 C CA . THR A 1 192 ? 49.970 19.860 2.501 1.00 45.94 185 THR A CA 1
ATOM 1480 C C . THR A 1 192 ? 50.049 19.429 1.008 1.00 51.79 185 THR A C 1
ATOM 1481 O O . THR A 1 192 ? 49.282 19.898 0.198 1.00 48.02 185 THR A O 1
ATOM 1485 N N . THR A 1 193 ? 50.988 18.548 0.657 1.00 56.32 186 THR A N 1
ATOM 1486 C CA . THR A 1 193 ? 51.218 18.170 -0.753 1.00 58.85 186 THR A CA 1
ATOM 1487 C C . THR A 1 193 ? 50.448 16.929 -1.115 1.00 54.30 186 THR A C 1
ATOM 1488 O O . THR A 1 193 ? 49.956 16.207 -0.251 1.00 55.55 186 THR A O 1
ATOM 1492 N N . GLN A 1 194 ? 50.352 16.654 -2.397 1.00 55.46 187 GLN A N 1
ATOM 1493 C CA . GLN A 1 194 ? 49.615 15.483 -2.821 1.00 59.71 187 GLN A CA 1
ATOM 1494 C C . GLN A 1 194 ? 50.328 14.231 -2.525 1.00 57.56 187 GLN A C 1
ATOM 1495 O O . GLN A 1 194 ? 49.692 13.286 -2.072 1.00 63.76 187 GLN A O 1
ATOM 1501 N N . PRO A 1 195 ? 51.642 14.187 -2.796 1.00 62.15 188 PRO A N 1
ATOM 1502 C CA . P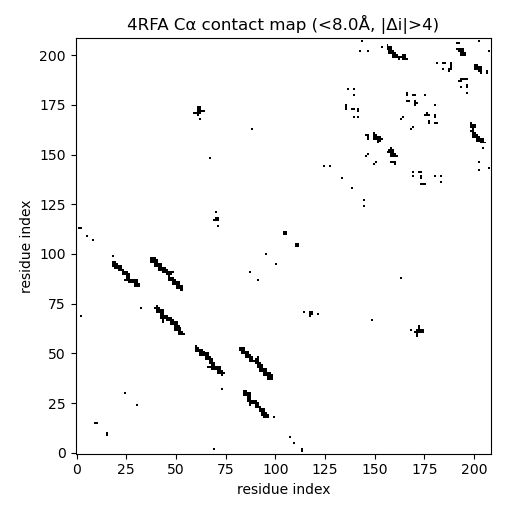RO A 1 195 ? 52.303 12.927 -2.483 1.00 66.50 188 PRO A CA 1
ATOM 1503 C C . PRO A 1 195 ? 52.157 12.593 -1.009 1.00 66.40 188 PRO A C 1
ATOM 1504 O O . PRO A 1 195 ? 52.080 11.436 -0.641 1.00 68.11 188 PRO A O 1
ATOM 1508 N N . ASN A 1 196 ? 52.092 13.615 -0.174 1.00 67.00 189 ASN A N 1
ATOM 1509 C CA . ASN A 1 196 ? 51.942 13.375 1.239 1.00 64.76 189 ASN A CA 1
ATOM 1510 C C . ASN A 1 196 ? 50.521 12.930 1.580 1.00 58.03 189 ASN A C 1
ATOM 1511 O O . ASN A 1 196 ? 50.319 11.999 2.336 1.00 54.60 189 ASN A O 1
ATOM 1516 N N . ILE A 1 197 ? 49.524 13.595 1.024 1.00 53.20 190 ILE A N 1
ATOM 1517 C CA . ILE A 1 197 ? 48.146 13.133 1.202 1.00 55.92 190 ILE A CA 1
ATOM 1518 C C . ILE A 1 197 ? 47.981 11.634 0.805 1.00 55.18 190 ILE A C 1
ATOM 1519 O O . ILE A 1 197 ? 47.277 10.866 1.469 1.00 53.76 190 ILE A O 1
ATOM 1524 N N . SER A 1 198 ? 48.622 11.227 -0.281 1.00 51.43 191 SER A N 1
ATOM 1525 C CA . SER A 1 198 ? 48.460 9.853 -0.778 1.00 55.07 191 SER A CA 1
ATOM 1526 C C . SER A 1 198 ? 48.920 8.877 0.271 1.00 55.46 191 SER A C 1
ATOM 1527 O O . SER A 1 198 ? 48.248 7.902 0.572 1.00 52.37 191 SER A O 1
ATOM 1530 N N . ASN A 1 199 ? 50.082 9.160 0.840 1.00 58.41 192 ASN A N 1
ATOM 1531 C CA . ASN A 1 199 ? 50.661 8.311 1.873 1.00 57.26 192 ASN A CA 1
ATOM 1532 C C . ASN A 1 199 ? 49.842 8.269 3.131 1.00 55.93 192 ASN A C 1
ATOM 1533 O O . ASN A 1 199 ? 49.648 7.215 3.714 1.00 60.46 192 ASN A O 1
ATOM 1538 N N . LEU A 1 200 ? 49.310 9.415 3.516 1.00 52.46 193 LEU A N 1
ATOM 1539 C CA . LEU A 1 200 ? 48.424 9.493 4.659 1.00 48.89 193 LEU A CA 1
ATOM 1540 C C . LEU A 1 200 ? 47.107 8.773 4.447 1.00 46.91 193 LEU A C 1
ATOM 1541 O O . LEU A 1 200 ? 46.625 8.155 5.366 1.00 49.64 193 LEU A O 1
ATOM 1546 N N . LEU A 1 201 ? 46.496 8.899 3.272 1.00 44.62 194 LEU A N 1
ATOM 1547 C CA . LEU A 1 201 ? 45.311 8.144 2.960 1.00 48.02 194 LEU A CA 1
ATOM 1548 C C . LEU A 1 201 ? 45.527 6.637 3.117 1.00 51.83 194 LEU A C 1
ATOM 1549 O O . LEU A 1 201 ? 44.621 5.934 3.594 1.00 54.20 194 LEU A O 1
ATOM 1554 N N . THR A 1 202 ? 46.711 6.140 2.787 1.00 53.28 195 THR A N 1
ATOM 1555 C CA . THR A 1 202 ? 46.999 4.688 2.971 1.00 56.04 195 THR A CA 1
ATOM 1556 C C . THR A 1 202 ? 46.957 4.314 4.439 1.00 55.65 195 THR A C 1
ATOM 1557 O O . THR A 1 202 ? 46.292 3.339 4.833 1.00 51.37 195 THR A O 1
ATOM 1561 N N . GLU A 1 203 ? 47.603 5.135 5.266 1.00 51.97 196 GLU A N 1
ATOM 1562 C CA . GLU A 1 203 ? 47.588 4.901 6.705 1.00 51.92 196 GLU A CA 1
ATOM 1563 C C . GLU A 1 203 ? 46.156 4.882 7.246 1.00 48.89 196 GLU A C 1
ATOM 1564 O O . GLU A 1 203 ? 45.814 4.014 8.016 1.00 51.89 196 GLU A O 1
ATOM 1570 N N . LEU A 1 204 ? 45.334 5.832 6.820 1.00 46.29 197 LEU A N 1
ATOM 1571 C CA . LEU A 1 204 ? 43.962 5.946 7.276 1.00 46.35 197 LEU A CA 1
ATOM 1572 C C . LEU A 1 204 ? 43.114 4.726 6.877 1.00 49.09 197 LEU A C 1
ATOM 1573 O O . LEU A 1 204 ? 42.183 4.354 7.573 1.00 48.42 197 LEU A O 1
ATOM 1578 N N . VAL A 1 205 ? 43.423 4.116 5.745 1.00 53.31 198 VAL A N 1
ATOM 1579 C CA . VAL A 1 205 ? 42.727 2.877 5.369 1.00 57.94 198 VAL A CA 1
ATOM 1580 C C . VAL A 1 205 ? 43.239 1.752 6.256 1.00 56.46 198 VAL A C 1
ATOM 1581 O O . VAL A 1 205 ? 42.434 1.033 6.804 1.00 54.88 198 VAL A O 1
ATOM 1585 N N . GLU A 1 206 ? 44.544 1.691 6.522 1.00 59.39 199 GLU A N 1
ATOM 1586 C CA . GLU A 1 206 ? 45.104 0.652 7.407 1.00 58.74 199 GLU A CA 1
ATOM 1587 C C . GLU A 1 206 ? 44.496 0.772 8.787 1.00 60.25 199 GLU A C 1
ATOM 1588 O O . GLU A 1 206 ? 44.153 -0.227 9.402 1.00 58.82 199 GLU A O 1
ATOM 1594 N N . GLU A 1 207 ? 44.274 2.003 9.244 1.00 54.54 200 GLU A N 1
ATOM 1595 C CA . GLU A 1 207 ? 43.684 2.224 10.542 1.00 54.13 200 GLU A CA 1
ATOM 1596 C C . GLU A 1 207 ? 42.157 2.129 10.566 1.00 55.27 200 GLU A C 1
ATOM 1597 O O . GLU A 1 207 ? 41.523 2.430 11.568 1.00 54.88 200 GLU A O 1
ATOM 1603 N N . GLU A 1 208 ? 41.569 1.760 9.438 1.00 57.26 201 GLU A N 1
ATOM 1604 C CA . GLU A 1 208 ? 40.128 1.550 9.314 1.00 55.66 201 GLU A CA 1
ATOM 1605 C C . GLU A 1 208 ? 39.309 2.791 9.525 1.00 57.32 201 GLU A C 1
ATOM 1606 O O . GLU A 1 208 ? 38.121 2.708 9.768 1.00 61.37 201 GLU A O 1
ATOM 1612 N N . PHE A 1 209 ? 39.920 3.960 9.364 1.00 57.28 202 PHE A N 1
ATOM 1613 C CA . PHE A 1 209 ? 39.154 5.211 9.333 1.00 55.99 202 PHE A CA 1
ATOM 1614 C C . PHE A 1 209 ? 38.411 5.362 8.012 1.00 56.57 202 PHE A C 1
ATOM 1615 O O . PHE A 1 209 ? 37.223 5.719 7.952 1.00 60.48 202 PHE A O 1
ATOM 1623 N N . LEU A 1 210 ? 39.142 5.084 6.952 1.00 55.72 203 LEU A N 1
ATOM 1624 C CA . LEU A 1 210 ? 38.674 5.218 5.579 1.00 54.49 203 LEU A CA 1
ATOM 1625 C C . LEU A 1 210 ? 38.472 3.820 4.990 1.00 59.08 203 LEU A C 1
ATOM 1626 O O . LEU A 1 210 ? 39.341 2.971 5.120 1.00 50.77 203 LEU A O 1
ATOM 1631 N N . ILE A 1 211 ? 37.356 3.594 4.312 1.00 60.59 204 ILE A N 1
ATOM 1632 C CA . ILE A 1 211 ? 37.116 2.313 3.699 1.00 62.84 204 ILE A CA 1
ATOM 1633 C C . ILE A 1 211 ? 38.019 2.079 2.499 1.00 66.89 204 ILE A C 1
ATOM 1634 O O . ILE A 1 211 ?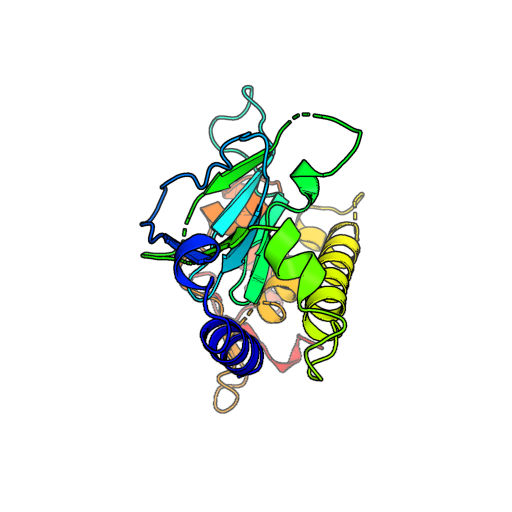 38.494 0.951 2.300 1.00 70.90 204 ILE A O 1
ATOM 1639 N N . ASN A 1 212 ? 38.205 3.115 1.675 1.00 62.88 205 ASN A N 1
ATOM 1640 C CA . ASN A 1 212 ? 39.110 3.058 0.523 1.00 63.27 205 ASN A CA 1
ATOM 1641 C C . ASN A 1 212 ? 39.964 4.309 0.381 1.00 57.80 205 ASN A C 1
ATOM 1642 O O . ASN A 1 212 ? 39.559 5.365 0.773 1.00 58.24 205 ASN A O 1
ATOM 1647 N N . LYS A 1 213 ? 41.113 4.168 -0.249 1.00 56.79 206 LYS A N 1
ATOM 1648 C CA . LYS A 1 213 ? 42.025 5.249 -0.536 1.00 60.83 206 LYS A CA 1
ATOM 1649 C C . LYS A 1 213 ? 41.548 6.173 -1.675 1.00 61.74 206 LYS A C 1
ATOM 1650 O O . LYS A 1 213 ? 42.093 7.226 -1.880 1.00 60.07 206 LYS A O 1
ATOM 1656 N N . LYS A 1 214 ? 40.477 5.778 -2.330 1.00 61.50 207 LYS A N 1
ATOM 1657 C CA . LYS A 1 214 ? 39.992 6.321 -3.559 1.00 62.70 207 LYS A CA 1
ATOM 1658 C C . LYS A 1 214 ? 38.734 7.188 -3.356 1.00 64.90 207 LYS A C 1
ATOM 1659 O O . LYS A 1 214 ? 37.801 6.788 -2.677 1.00 63.16 207 LYS A O 1
ATOM 1665 N N . SER A 1 215 ? 38.653 8.337 -4.005 1.00 62.51 208 SER A N 1
ATOM 1666 C CA . SER A 1 215 ? 37.429 9.139 -3.883 1.00 62.84 208 SER A CA 1
ATOM 1667 C C . SER A 1 215 ? 36.292 8.631 -4.777 1.00 64.78 208 SER A C 1
ATOM 1668 O O . SER A 1 215 ? 36.525 8.053 -5.843 1.00 64.94 208 SER A O 1
ATOM 1671 N N . PRO A 1 216 ? 35.047 8.880 -4.364 1.00 63.44 209 PRO A N 1
ATOM 1672 C CA . PRO A 1 216 ? 34.650 9.650 -3.172 1.00 61.22 209 PRO A CA 1
ATOM 1673 C C . PRO A 1 216 ? 34.983 8.947 -1.864 1.00 64.29 209 PRO A C 1
ATOM 1674 O O . PRO A 1 216 ? 34.844 7.723 -1.747 1.00 64.97 209 PRO A O 1
ATOM 1678 N N . TYR A 1 217 ? 35.439 9.712 -0.887 1.00 58.81 210 TYR A N 1
ATOM 1679 C CA . TYR A 1 217 ? 35.898 9.143 0.363 1.00 55.10 210 TYR A CA 1
ATOM 1680 C C . TYR A 1 217 ? 34.726 8.634 1.182 1.00 58.55 210 TYR A C 1
ATOM 1681 O O . TYR A 1 217 ? 33.702 9.313 1.342 1.00 55.43 210 TYR A O 1
ATOM 1690 N N . ARG A 1 218 ? 34.899 7.416 1.691 1.00 61.28 211 ARG A N 1
ATOM 1691 C CA . ARG A 1 218 ? 33.912 6.752 2.520 1.00 66.13 211 ARG A CA 1
ATOM 1692 C C . ARG A 1 218 ? 34.552 6.554 3.881 1.00 60.65 211 ARG A C 1
ATOM 1693 O O . ARG A 1 218 ? 35.598 5.948 3.990 1.00 56.34 211 ARG A O 1
ATOM 1701 N N . ILE A 1 219 ? 33.909 7.077 4.910 1.00 62.22 212 ILE A N 1
ATOM 1702 C CA . ILE A 1 219 ? 34.496 7.149 6.216 1.00 62.39 212 ILE A CA 1
ATOM 1703 C C . ILE A 1 219 ? 33.713 6.201 7.077 1.00 66.40 212 ILE A C 1
ATOM 1704 O O . ILE A 1 219 ? 32.483 6.231 7.060 1.00 73.56 212 ILE A O 1
ATOM 1709 N N . ASP A 1 220 ? 34.436 5.364 7.818 1.00 67.76 213 ASP A N 1
ATOM 1710 C CA . ASP A 1 220 ? 33.810 4.372 8.692 1.00 75.70 213 ASP A CA 1
ATOM 1711 C C . ASP A 1 220 ? 33.012 5.073 9.752 1.00 79.30 213 ASP A C 1
ATOM 1712 O O . ASP A 1 220 ? 33.582 5.723 10.637 1.00 76.33 213 ASP A O 1
ATOM 1717 N N . LYS A 1 221 ? 31.696 4.935 9.649 1.00 89.48 214 LYS A N 1
ATOM 1718 C CA . LYS A 1 221 ? 30.773 5.532 10.599 1.00 100.82 214 LYS A CA 1
ATOM 1719 C C . LYS A 1 221 ? 31.254 5.359 12.047 1.00 108.26 214 LYS A C 1
ATOM 1720 O O . LYS A 1 221 ? 31.323 6.354 12.788 1.00 113.09 214 LYS A O 1
ATOM 1726 N N . ASP A 1 222 ? 31.608 4.123 12.436 1.00 100.84 215 ASP A N 1
ATOM 1727 C CA . ASP A 1 222 ? 32.137 3.864 13.790 1.00 103.10 215 ASP A CA 1
ATOM 1728 C C . ASP A 1 222 ? 33.181 4.910 14.151 1.00 1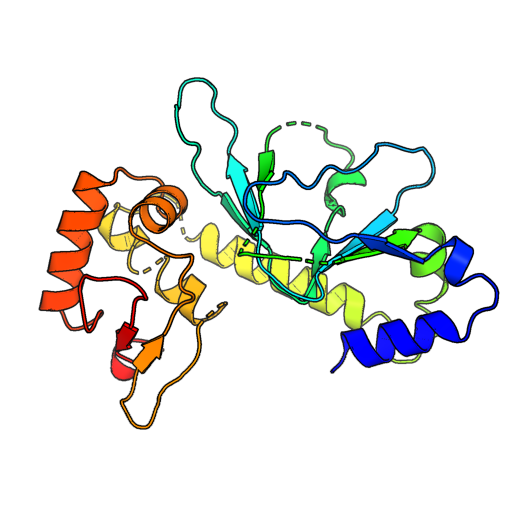02.89 215 ASP A C 1
ATOM 1729 O O . ASP A 1 222 ? 32.959 5.734 15.054 1.00 99.04 215 ASP A O 1
ATOM 1734 N N . SER A 1 223 ? 34.301 4.881 13.412 1.00 96.33 216 SER A N 1
ATOM 1735 C CA . SER A 1 223 ? 35.485 5.688 13.719 1.00 91.69 216 SER A CA 1
ATOM 1736 C C . SER A 1 223 ? 35.143 7.142 14.030 1.00 91.56 216 SER A C 1
ATOM 1737 O O . SER A 1 223 ? 35.924 7.843 14.678 1.00 91.68 216 SER A O 1
ATOM 1740 N N . LEU A 1 224 ? 33.975 7.584 13.567 1.00 92.21 217 LEU A N 1
ATOM 1741 C CA . LEU A 1 224 ? 33.559 8.969 13.692 1.00 94.98 217 LEU A CA 1
ATOM 1742 C C . LEU A 1 224 ? 32.531 9.126 14.812 1.00 97.16 217 LEU A C 1
ATOM 1743 O O . LEU A 1 224 ? 31.645 8.284 14.965 1.00 88.89 217 LEU A O 1
ATOM 1748 N N . ASP A 1 225 ? 32.669 10.217 15.572 1.00 105.16 218 ASP A N 1
ATOM 1749 C CA . ASP A 1 225 ? 31.730 10.623 16.638 1.00 111.47 218 ASP A CA 1
ATOM 1750 C C . ASP A 1 225 ? 30.361 9.944 16.593 1.00 113.63 218 ASP A C 1
ATOM 1751 O O . ASP A 1 225 ? 29.331 10.611 16.599 1.00 114.00 218 ASP A O 1
#

Nearest PDB structures (foldseek):
  4rfa-assembly1_A-2  TM=1.005E+00  e=1.450E-40  Listeria monocytogenes EGD-e
  7ff8-assembly1_B  TM=6.386E-01  e=1.357E-07  Pseudomonas aeruginosa PAO1
  3e6b-assembly1_A  TM=4.725E-01  e=1.949E-08  Desulfitobacterium hafniense DCB-2
  5j48-assembly2_B  TM=6.606E-01  e=3.817E-05  Homo sapiens
  4ku8-assembly1_A  TM=5.444E-01  e=1.005E-05  Homo sapiens

Organism: Listeria monocytogenes serovar 1/2a (strain ATCC BAA-679 / EGD-e) (NCBI:txid169963)

Radius of gyration: 18.99 Å; Cα contacts (8 Å, |Δi|>4): 316; chains: 1; bounding box: 49×52×30 Å

Sequence (209 aa):
EKLDTVLGYLKEFPDYYKYVTKKTYTLNEKIIFEDEKAKSIFFIVEGYAAVELEDNLRKTNYISIFVLPYNVLGIDAFSSYPKHSITVSESLLYKIDADFLLNILSIKPDVNDFLLTSIADVFARHYALLGIAKTPKERIYALENLAVEGTEDEERNEIVLPNFINQSVLARYCRRTTQPNISNLLTELVEEEFLINKKSPYRIDKDSLD